Protein AF-A0A8B8DMQ3-F1 (afdb_monomer)

Radius of gyration: 25.06 Å; Cα contacts (8 Å, |Δi|>4): 151; chains: 1; bounding box: 60×54×82 Å

Solvent-accessible surface area (backbone atoms only — not comparable to full-atom values): 11497 Å² total; per-residue (Å²): 112,65,60,50,48,51,41,40,52,31,28,30,40,29,74,75,71,74,40,76,74,84,45,58,82,90,38,49,54,50,51,46,57,56,50,46,50,58,48,52,53,52,50,53,40,55,76,68,65,30,64,36,76,68,77,96,50,75,39,68,55,40,68,68,56,34,40,65,71,44,36,52,51,48,46,52,52,51,51,53,44,51,53,43,46,51,57,35,50,54,49,48,54,53,50,53,59,61,51,71,82,50,85,54,72,70,45,52,52,54,49,52,54,49,52,51,31,53,56,40,48,50,57,46,53,45,47,50,66,21,45,50,46,49,42,53,48,38,53,43,46,74,79,36,90,77,70,60,70,68,56,56,52,45,29,52,50,29,51,57,48,34,60,57,50,52,50,53,52,50,51,53,51,52,57,58,55,74,70,54,76,76,82,77,77,78,76,79,76,78,78,85,77,84,86,88,76,89,84,89,131

Sequence (201 aa):
MLLVSLIAVNAFVLMRFGKNLDLGKWDWKLHLITFGFPFVECLVVTLAGEIGPTGAYCGVTGEISNLFLTTIPVLIVLTLNSIIYTLTWFKIRSETKRLAGTIGEKANSDRKSTQAAKTMSLFVLVFFIQWWALAVFGVWVLVTNQVPFAMFLLVTSFSNIGGILNGIVFLIMRRNRTRQPAPTQTVVTVSKNQTEATEAK

Secondary structure (DSSP, 8-state):
-HHHHHHHHHHHHHHHHS------GGGHHHHIIIIIHHHHHHHHHHHHT-EEE-SSSEEE--HHHHIIIIIHHHHHHHHHHHHHHHHHHHHHHHHHHHTTS--SHHHHHHHHHHHHHHHHHHHHHHHHHHHHHHHHHHHHHHH-S---HHHHHHHHHHHHHHHHHHHHHHHHHHHHHHTSPPP------------------

InterPro domains:
  IPR017452 GPCR, rhodopsin-like, 7TM [PS50262] (1-170)

Mean predicted aligned error: 9.0 Å

Organism: Crassostrea virginica (NCBI:txid6565)

Foldseek 3Di:
DVLLLLLLVQLLCCLPPVDGDDCDDVNVNVVCVVPVVVVVLVVVQVVVVQWQDPDPDIDGNDPVSCLVVQQVVLVVSLVSSVVSLVSSVVSLVVLVVVLVPDDDPVSVSSVVSSVSSVLSSQLSVLVCQQRVLSNVVSVVCVVPVDDDVVSVVSNVVSVVCSVVSVVVSVVVVVVVVVPDPDPPPPPPPPDDDDDDDDDDD

Nearest PDB structures (foldseek):
  4ug2-assembly2_B  TM=6.586E-01  e=7.935E-02  Homo sapiens
  4buo-assembly2_B  TM=6.697E-01  e=3.685E-01  Rattus norvegicus
  6za8-assembly1_AAA  TM=6.138E-01  e=3.685E-01  Rattus norvegicus

pLDDT: mean 83.98, std 17.49, range [30.06, 96.69]

Structure (mmCIF, N/CA/C/O backbone):
data_AF-A0A8B8DMQ3-F1
#
_entry.id   AF-A0A8B8DMQ3-F1
#
loop_
_atom_site.group_PDB
_atom_site.id
_atom_site.type_symbol
_atom_site.label_atom_id
_atom_site.label_alt_id
_atom_site.label_comp_id
_atom_site.label_asym_id
_atom_site.label_entity_id
_atom_site.label_seq_id
_atom_site.pdbx_PDB_ins_code
_atom_site.Cartn_x
_atom_site.Cartn_y
_atom_site.Cartn_z
_atom_site.occupancy
_atom_site.B_iso_or_equiv
_atom_site.auth_seq_id
_atom_site.auth_comp_id
_atom_site.auth_asym_id
_atom_site.auth_atom_id
_atom_site.pdbx_PDB_model_num
ATOM 1 N N . MET A 1 1 ? 1.960 -3.772 -0.046 1.00 82.44 1 MET A N 1
ATOM 2 C CA . MET A 1 1 ? 0.635 -3.380 -0.589 1.00 82.44 1 MET A CA 1
ATOM 3 C C . MET A 1 1 ? -0.486 -4.302 -0.105 1.00 82.44 1 MET A C 1
ATOM 5 O O . MET A 1 1 ? -1.455 -3.821 0.480 1.00 82.44 1 MET A O 1
ATOM 9 N N . LEU A 1 2 ? -0.338 -5.622 -0.266 1.00 88.56 2 LEU A N 1
ATOM 10 C CA . LEU A 1 2 ? -1.354 -6.608 0.136 1.00 88.56 2 LEU A CA 1
ATOM 11 C C . LEU A 1 2 ? -1.672 -6.599 1.638 1.00 88.56 2 LEU A C 1
ATOM 13 O O . LEU A 1 2 ? -2.842 -6.564 2.006 1.00 88.56 2 LEU A O 1
ATOM 17 N N . LEU A 1 3 ? -0.651 -6.521 2.500 1.00 91.19 3 LEU A N 1
ATOM 18 C CA . LEU A 1 3 ? -0.837 -6.414 3.954 1.00 91.19 3 LEU A CA 1
ATOM 19 C C . LEU A 1 3 ? -1.756 -5.244 4.339 1.00 91.19 3 LEU A C 1
ATOM 21 O O . LEU A 1 3 ? -2.691 -5.420 5.111 1.00 91.19 3 LEU A O 1
ATOM 25 N N . VAL A 1 4 ? -1.523 -4.055 3.776 1.00 91.25 4 VAL A N 1
ATOM 26 C CA . VAL A 1 4 ? -2.350 -2.874 4.069 1.00 91.25 4 VAL A CA 1
ATOM 27 C C . VAL A 1 4 ? -3.775 -3.060 3.561 1.00 91.25 4 VAL A C 1
ATOM 29 O O . VAL A 1 4 ? -4.714 -2.694 4.259 1.00 91.25 4 VAL A O 1
ATOM 32 N N . SER A 1 5 ? -3.944 -3.700 2.404 1.00 93.00 5 SER A N 1
ATOM 33 C CA . SER A 1 5 ? -5.272 -4.033 1.879 1.00 93.00 5 SER A CA 1
ATOM 34 C C . SER A 1 5 ? -6.032 -4.956 2.830 1.00 93.00 5 SER A C 1
ATOM 36 O O . SER A 1 5 ? -7.196 -4.708 3.132 1.00 93.00 5 SER A O 1
ATOM 38 N N . LEU A 1 6 ? -5.364 -5.968 3.386 1.00 93.44 6 LEU A N 1
ATOM 39 C CA . LEU A 1 6 ? -5.953 -6.843 4.401 1.00 93.44 6 LEU A CA 1
ATOM 40 C C . LEU A 1 6 ? -6.281 -6.085 5.692 1.00 93.44 6 LEU A C 1
ATOM 42 O O . LEU A 1 6 ? -7.343 -6.311 6.267 1.00 93.44 6 LEU A O 1
ATOM 46 N N . ILE A 1 7 ? -5.430 -5.147 6.122 1.00 92.88 7 ILE A N 1
ATOM 47 C CA . ILE A 1 7 ? -5.710 -4.269 7.269 1.00 92.88 7 ILE A CA 1
ATOM 48 C C . ILE A 1 7 ? -6.951 -3.404 7.002 1.00 92.88 7 ILE A C 1
ATOM 50 O O . ILE A 1 7 ? -7.810 -3.296 7.878 1.00 92.88 7 ILE A O 1
ATOM 54 N N . ALA A 1 8 ? -7.080 -2.822 5.807 1.00 94.19 8 ALA A N 1
ATOM 55 C CA . ALA A 1 8 ? -8.230 -2.007 5.426 1.00 94.19 8 ALA A CA 1
ATOM 56 C C . ALA A 1 8 ? -9.524 -2.830 5.405 1.00 94.19 8 ALA A C 1
ATOM 58 O O . ALA A 1 8 ? -10.523 -2.421 6.000 1.00 94.19 8 ALA A O 1
ATOM 59 N N . VAL A 1 9 ? -9.499 -4.017 4.786 1.00 94.75 9 VAL A N 1
ATOM 60 C CA . VAL A 1 9 ? -10.646 -4.937 4.777 1.00 94.75 9 VAL A CA 1
ATOM 61 C C . VAL A 1 9 ? -10.985 -5.374 6.201 1.00 94.75 9 VAL A C 1
ATOM 63 O O . VAL A 1 9 ? -12.154 -5.346 6.575 1.00 94.75 9 VAL A O 1
ATOM 66 N N . ASN A 1 10 ? -9.995 -5.714 7.031 1.00 94.12 10 ASN A N 1
ATOM 67 C CA . ASN A 1 10 ? -10.239 -6.104 8.418 1.00 94.12 10 ASN A CA 1
ATOM 68 C C . ASN A 1 10 ? -10.882 -4.968 9.224 1.00 94.12 10 ASN A C 1
ATOM 70 O O . ASN A 1 10 ? -11.859 -5.198 9.932 1.00 94.12 10 ASN A O 1
ATOM 74 N N . ALA A 1 11 ? -10.388 -3.735 9.083 1.00 93.44 11 ALA A N 1
ATOM 75 C CA . ALA A 1 11 ? -10.974 -2.568 9.737 1.00 93.44 11 ALA A CA 1
ATOM 76 C C . ALA A 1 11 ? -12.430 -2.351 9.298 1.00 93.44 11 ALA A C 1
ATOM 78 O O . ALA A 1 11 ? -13.305 -2.111 10.133 1.00 93.44 11 ALA A O 1
ATOM 79 N N . PHE A 1 12 ? -12.707 -2.491 8.002 1.00 94.44 12 PHE A N 1
ATOM 80 C CA . PHE A 1 12 ? -14.058 -2.390 7.465 1.00 94.44 12 PHE A CA 1
ATOM 81 C C . PHE A 1 12 ? -14.983 -3.488 8.002 1.00 94.44 12 PHE A C 1
ATOM 83 O O . PHE A 1 12 ? -16.081 -3.186 8.469 1.00 94.44 12 PHE A O 1
ATOM 90 N N . VAL A 1 13 ? -14.546 -4.750 7.984 1.00 93.19 13 VAL A N 1
ATOM 91 C CA . VAL A 1 13 ? -15.323 -5.897 8.482 1.00 93.19 13 VAL A CA 1
ATOM 92 C C . VAL A 1 13 ? -15.580 -5.766 9.983 1.00 93.19 13 VAL A C 1
ATOM 94 O O . VAL A 1 13 ? -16.716 -5.961 10.424 1.00 93.19 13 VAL A O 1
ATOM 97 N N . LEU A 1 14 ? -14.583 -5.325 10.752 1.00 92.12 14 LEU A N 1
ATOM 98 C CA . LEU A 1 14 ? -14.718 -5.053 12.180 1.00 92.12 14 LEU A CA 1
ATOM 99 C C . LEU A 1 14 ? -15.770 -3.973 12.443 1.00 92.12 14 LEU A C 1
ATOM 101 O O . LEU A 1 14 ? -16.648 -4.163 13.280 1.00 92.12 14 LEU A O 1
ATOM 105 N N . MET A 1 15 ? -15.750 -2.875 11.688 1.00 92.19 15 MET A N 1
ATOM 106 C CA . MET A 1 15 ? -16.741 -1.807 11.840 1.00 92.19 15 MET A CA 1
ATOM 107 C C . MET A 1 15 ? -18.127 -2.194 11.309 1.00 92.19 15 MET A C 1
ATOM 109 O O . MET A 1 15 ? -19.148 -1.732 11.824 1.00 92.19 15 MET A O 1
ATOM 113 N N . ARG A 1 16 ? -18.213 -3.005 10.249 1.00 90.19 16 ARG A N 1
ATOM 114 C CA . ARG A 1 16 ? -19.492 -3.343 9.609 1.00 90.19 16 ARG A CA 1
ATOM 115 C C . ARG A 1 16 ? -20.225 -4.475 10.314 1.00 90.19 16 ARG A C 1
ATOM 117 O O . ARG A 1 16 ? -21.451 -4.377 10.428 1.00 90.19 16 ARG A O 1
ATOM 124 N N . PHE A 1 17 ? -19.484 -5.489 10.750 1.00 89.56 17 PHE A N 1
ATOM 125 C CA . PHE A 1 17 ? -19.992 -6.768 11.244 1.00 89.56 17 PHE A CA 1
ATOM 126 C C . PHE A 1 17 ? -19.538 -7.102 12.671 1.00 89.56 17 PHE A C 1
ATOM 128 O O . PHE A 1 17 ? -19.995 -8.101 13.218 1.00 89.56 17 PHE A O 1
ATOM 135 N N . GLY A 1 18 ? -18.648 -6.309 13.281 1.00 87.12 18 GLY A N 1
ATOM 136 C CA . GLY A 1 18 ? -18.149 -6.567 14.636 1.00 87.12 18 GLY A CA 1
ATOM 137 C C . GLY A 1 18 ? -17.198 -7.763 14.734 1.00 87.12 18 GLY A C 1
ATOM 138 O O . GLY A 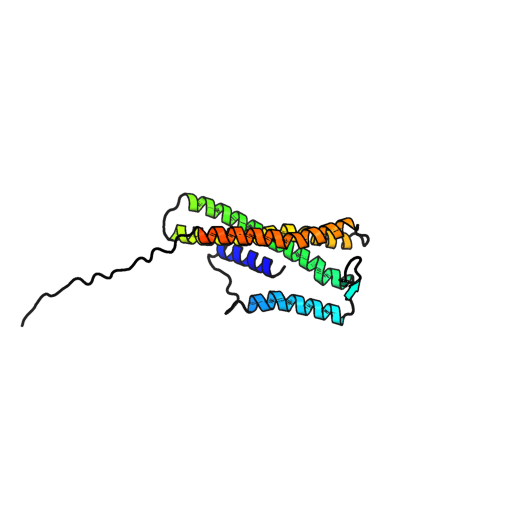1 18 ? -16.965 -8.264 15.830 1.00 87.12 18 GLY A O 1
ATOM 139 N N . LYS A 1 19 ? -16.665 -8.246 13.605 1.00 88.75 19 LYS A N 1
ATOM 140 C CA . LYS A 1 19 ? -15.791 -9.426 13.531 1.00 88.75 19 LYS A CA 1
ATOM 141 C C . LYS A 1 19 ? -14.423 -9.050 12.974 1.00 88.75 19 LYS A C 1
ATOM 143 O O . LYS A 1 19 ? -14.336 -8.206 12.091 1.00 88.75 19 LYS A O 1
ATOM 148 N N . ASN A 1 20 ? -13.371 -9.702 13.461 1.00 88.50 20 ASN A N 1
ATOM 149 C CA . ASN A 1 20 ? -12.075 -9.685 12.784 1.00 88.50 20 ASN A CA 1
ATOM 150 C C . ASN A 1 20 ? -12.034 -10.796 11.730 1.00 88.50 20 ASN A C 1
ATOM 152 O O . ASN A 1 20 ? -12.723 -11.810 11.863 1.00 88.50 20 ASN A O 1
ATOM 156 N N . LEU A 1 21 ? -11.226 -10.598 10.696 1.00 89.00 21 LEU A N 1
ATOM 157 C CA . LEU A 1 21 ? -10.898 -11.633 9.728 1.00 89.00 21 LEU A CA 1
ATOM 158 C C . LEU A 1 21 ? -10.058 -12.724 10.394 1.00 89.00 21 LEU A C 1
ATOM 160 O O . LEU A 1 21 ? -9.072 -12.431 11.065 1.00 89.00 21 LEU A O 1
ATOM 164 N N . ASP A 1 22 ? -10.439 -13.976 10.163 1.00 89.81 22 ASP A N 1
ATOM 165 C CA . ASP A 1 22 ? -9.632 -15.136 10.530 1.00 89.81 22 ASP A CA 1
ATOM 166 C C . ASP A 1 22 ? -8.652 -15.459 9.392 1.00 89.81 22 ASP A C 1
ATOM 168 O O . ASP A 1 22 ? -9.045 -15.882 8.299 1.00 89.81 22 ASP A O 1
ATOM 172 N N . LEU A 1 23 ? -7.362 -15.243 9.649 1.00 88.81 23 LEU A N 1
ATOM 173 C CA . LEU A 1 23 ? -6.269 -15.482 8.703 1.00 88.81 23 LEU A CA 1
ATOM 174 C C . LEU A 1 23 ? -5.602 -16.853 8.922 1.00 88.81 23 LEU A C 1
ATOM 176 O O . LEU A 1 23 ? -4.524 -17.129 8.389 1.00 88.81 23 LEU A O 1
ATOM 180 N N . GLY A 1 24 ? -6.286 -17.751 9.633 1.00 89.19 24 GLY A N 1
ATOM 181 C CA . GLY A 1 24 ? -5.818 -19.086 9.966 1.00 89.19 24 GLY A CA 1
ATOM 182 C C . GLY A 1 24 ? -4.989 -19.117 11.247 1.00 89.19 24 GLY A C 1
ATOM 183 O O . GLY A 1 24 ? -4.547 -18.099 11.773 1.00 89.19 24 GLY A O 1
ATOM 184 N N . LYS A 1 25 ? -4.744 -20.332 11.749 1.00 89.38 25 LYS A N 1
ATOM 185 C CA . LYS A 1 25 ? -3.919 -20.548 12.944 1.00 89.38 25 LYS A CA 1
ATOM 186 C C . LYS A 1 25 ? -2.527 -19.936 12.732 1.00 89.38 25 LYS A C 1
ATOM 188 O O . LYS A 1 25 ? -1.859 -20.289 11.764 1.00 89.38 25 LYS A O 1
ATOM 193 N N . TRP A 1 26 ? -2.101 -19.049 13.633 1.00 86.38 26 TRP A N 1
ATOM 194 C CA . TRP A 1 26 ? -0.832 -18.305 13.537 1.00 86.38 26 TRP A CA 1
ATOM 195 C C . TRP A 1 26 ? -0.717 -17.366 12.324 1.00 86.38 26 TRP A C 1
ATOM 197 O O . TRP A 1 26 ? 0.391 -17.049 11.901 1.00 86.38 26 TRP A O 1
ATOM 207 N N . ASP A 1 27 ? -1.840 -16.947 11.734 1.00 89.69 27 ASP A N 1
ATOM 208 C CA . ASP A 1 27 ? -1.876 -16.049 10.574 1.00 89.69 27 ASP A CA 1
ATOM 209 C C . ASP A 1 27 ? -1.058 -16.564 9.374 1.00 89.69 27 ASP A C 1
ATOM 211 O O . ASP A 1 27 ? -0.476 -15.790 8.608 1.00 89.69 27 ASP A O 1
ATOM 215 N N . TRP A 1 28 ? -0.981 -17.885 9.177 1.00 91.50 28 TRP A N 1
ATOM 216 C CA . TRP A 1 28 ? -0.177 -18.462 8.093 1.00 91.50 28 TRP A CA 1
ATOM 217 C C . TRP A 1 28 ? -0.635 -17.979 6.707 1.00 91.50 28 TRP A C 1
ATOM 219 O O . TRP A 1 28 ? 0.203 -17.761 5.830 1.00 91.50 28 TRP A O 1
ATOM 229 N N . LYS A 1 29 ? -1.944 -17.734 6.511 1.00 92.19 29 LYS A N 1
ATOM 230 C CA . LYS A 1 29 ? -2.475 -17.206 5.241 1.00 92.19 29 LYS A CA 1
ATOM 231 C C . LYS A 1 29 ? -1.958 -15.795 4.978 1.00 92.19 29 LYS A C 1
ATOM 233 O O . LYS A 1 29 ? -1.662 -15.456 3.837 1.00 92.19 29 LYS A O 1
ATOM 238 N N . LEU A 1 30 ? -1.816 -14.983 6.029 1.00 91.19 30 LEU A N 1
ATOM 239 C CA . LEU A 1 30 ? -1.276 -13.630 5.923 1.00 91.19 30 LEU A CA 1
ATOM 240 C C . LEU A 1 30 ? 0.171 -13.652 5.434 1.00 91.19 30 LEU A C 1
ATOM 242 O O . LEU A 1 30 ? 0.524 -12.895 4.530 1.00 91.19 30 LEU A O 1
ATOM 246 N N . HIS A 1 31 ? 0.992 -14.528 6.014 1.00 90.69 31 HIS A N 1
ATOM 247 C CA . HIS A 1 31 ? 2.395 -14.680 5.639 1.00 90.69 31 HIS A CA 1
ATOM 248 C C . HIS A 1 31 ? 2.528 -15.191 4.205 1.00 90.69 31 HIS A C 1
ATOM 250 O O . HIS A 1 31 ? 3.269 -14.606 3.418 1.00 90.69 31 HIS A O 1
ATOM 256 N N . LEU A 1 32 ? 1.752 -16.216 3.841 1.00 92.31 32 LEU A N 1
ATOM 257 C CA . LEU A 1 32 ? 1.733 -16.753 2.482 1.00 92.31 32 LEU A CA 1
ATOM 258 C C . LEU A 1 32 ? 1.383 -15.668 1.455 1.00 92.31 32 LEU A C 1
ATOM 260 O O . LEU A 1 32 ? 2.075 -15.528 0.457 1.00 92.31 32 LEU A O 1
ATOM 264 N N . ILE A 1 33 ? 0.346 -14.866 1.706 1.00 91.00 33 ILE A N 1
ATOM 265 C CA . ILE A 1 33 ? -0.060 -13.798 0.782 1.00 91.00 33 ILE A CA 1
ATOM 266 C C . ILE A 1 33 ? 0.994 -12.685 0.738 1.00 91.00 33 ILE A C 1
ATOM 268 O O . ILE A 1 33 ? 1.324 -12.186 -0.332 1.00 91.00 33 ILE A O 1
ATOM 272 N N . THR A 1 34 ? 1.531 -12.285 1.891 1.00 90.69 34 THR A N 1
ATOM 273 C CA . THR A 1 34 ? 2.430 -11.125 1.984 1.00 90.69 34 THR A CA 1
ATOM 274 C C . THR A 1 34 ? 3.817 -11.411 1.415 1.00 90.69 34 THR A C 1
ATOM 276 O O . THR A 1 34 ? 4.407 -10.511 0.827 1.00 90.69 34 THR A O 1
ATOM 279 N N . PHE A 1 35 ? 4.329 -12.634 1.571 1.00 92.06 35 PHE A N 1
ATOM 280 C CA . PHE A 1 35 ? 5.667 -13.018 1.108 1.00 92.06 35 PHE A CA 1
ATOM 281 C C . PHE A 1 35 ? 5.643 -13.896 -0.142 1.00 92.06 35 PHE A C 1
ATOM 283 O O . PHE A 1 35 ? 6.493 -13.741 -1.013 1.00 92.06 35 PHE A O 1
ATOM 290 N N . GLY A 1 36 ? 4.662 -14.790 -0.259 1.00 93.00 36 GLY A N 1
ATOM 291 C CA . GLY A 1 36 ? 4.545 -15.694 -1.399 1.00 93.00 36 GLY A CA 1
ATOM 292 C C . GLY A 1 36 ? 4.201 -14.963 -2.692 1.00 93.00 36 GLY A C 1
ATOM 293 O O . GLY A 1 36 ? 4.795 -15.263 -3.720 1.00 93.00 36 GLY A O 1
ATOM 294 N N . PHE A 1 37 ? 3.307 -13.969 -2.652 1.00 89.62 37 PHE A N 1
ATOM 295 C CA . PHE A 1 37 ? 2.949 -13.222 -3.860 1.00 89.62 37 PHE A CA 1
ATOM 296 C C . PHE A 1 37 ? 4.142 -12.432 -4.440 1.00 89.62 37 PHE A C 1
ATOM 298 O O . PHE A 1 37 ? 4.478 -12.686 -5.596 1.00 89.62 37 PHE A O 1
ATOM 305 N N . PRO A 1 38 ? 4.876 -11.599 -3.667 1.00 91.06 38 PRO A N 1
ATOM 306 C CA . PRO A 1 38 ? 6.085 -10.946 -4.182 1.00 91.06 38 PRO A CA 1
ATOM 307 C C . PRO A 1 38 ? 7.172 -11.925 -4.638 1.00 91.06 38 PRO A C 1
ATOM 309 O O . PRO A 1 38 ? 7.894 -11.643 -5.588 1.00 91.06 38 PRO A O 1
ATOM 312 N N . PHE A 1 39 ? 7.302 -13.082 -3.977 1.00 93.31 39 PHE A N 1
ATOM 313 C CA . PHE A 1 39 ? 8.249 -14.115 -4.399 1.00 93.31 39 PHE A CA 1
ATOM 314 C C . PHE A 1 39 ? 7.922 -14.643 -5.802 1.00 93.31 39 PHE A C 1
ATOM 316 O O . PHE A 1 39 ? 8.817 -14.738 -6.640 1.00 93.31 39 PHE A O 1
ATOM 323 N N . VAL A 1 40 ? 6.648 -14.948 -6.068 1.00 93.00 40 VAL A N 1
ATOM 324 C CA . VAL A 1 40 ? 6.198 -15.405 -7.390 1.00 93.00 40 VAL A CA 1
ATOM 325 C C . VAL A 1 40 ? 6.392 -14.312 -8.440 1.00 93.00 40 VAL A C 1
ATOM 327 O O . VAL A 1 40 ? 6.909 -14.613 -9.512 1.00 93.00 40 VAL A O 1
ATOM 330 N N . GLU A 1 41 ? 6.055 -13.054 -8.138 1.00 89.94 41 GLU A N 1
ATOM 331 C CA . GLU A 1 41 ? 6.297 -11.929 -9.056 1.00 89.94 41 GLU A CA 1
ATOM 332 C C . GLU A 1 41 ? 7.783 -11.804 -9.419 1.00 89.94 41 GLU A C 1
ATOM 334 O O . GLU A 1 41 ? 8.131 -11.790 -10.600 1.00 89.94 41 GLU A O 1
ATOM 339 N N . CYS A 1 42 ? 8.672 -11.794 -8.421 1.00 90.62 42 CYS A N 1
ATOM 340 C CA . CYS A 1 42 ? 10.116 -11.746 -8.652 1.00 90.62 42 CYS A CA 1
ATOM 341 C C . CYS A 1 42 ? 10.611 -12.937 -9.480 1.00 90.62 42 CYS A C 1
ATOM 343 O O . CYS A 1 42 ? 11.428 -12.751 -10.382 1.00 90.62 42 CYS A O 1
ATOM 345 N N . LEU A 1 43 ? 10.129 -14.151 -9.198 1.00 93.19 43 LEU A N 1
ATOM 346 C CA . LEU A 1 43 ? 10.508 -15.348 -9.948 1.00 93.19 43 LEU A CA 1
ATOM 347 C C . LEU A 1 43 ? 10.101 -15.233 -11.422 1.00 93.19 43 LEU A C 1
ATOM 349 O O . LEU A 1 43 ? 10.920 -15.510 -12.294 1.00 93.19 43 LEU A O 1
ATOM 353 N N . VAL A 1 44 ? 8.876 -14.782 -11.704 1.00 91.25 44 VAL A N 1
ATOM 354 C CA . VAL A 1 44 ? 8.369 -14.612 -13.076 1.00 91.25 44 VAL A CA 1
ATOM 355 C C . VAL A 1 44 ? 9.222 -13.615 -13.861 1.00 91.25 44 VAL A C 1
ATOM 357 O O . VAL A 1 44 ? 9.676 -13.947 -14.953 1.00 91.25 44 VAL A O 1
ATOM 360 N N . VAL A 1 45 ? 9.511 -12.436 -13.298 1.00 91.62 45 VAL A N 1
ATOM 361 C CA . VAL A 1 45 ? 10.342 -11.422 -13.979 1.00 91.62 45 VAL A CA 1
ATOM 362 C C . VAL A 1 45 ? 11.773 -11.916 -14.186 1.00 91.62 45 VAL A C 1
ATOM 364 O O . VAL A 1 45 ? 12.369 -11.683 -15.237 1.00 91.62 45 VAL A O 1
ATOM 367 N N . THR A 1 46 ? 12.323 -12.628 -13.199 1.00 91.00 46 THR A N 1
ATOM 368 C CA . THR A 1 46 ? 13.672 -13.201 -13.297 1.00 91.00 46 THR A CA 1
ATOM 369 C C . THR A 1 46 ? 13.750 -14.213 -14.437 1.00 91.00 46 THR A C 1
ATOM 371 O O . THR A 1 46 ? 14.668 -14.150 -15.249 1.00 91.00 46 THR A O 1
ATOM 374 N N . LEU A 1 47 ? 12.776 -15.124 -14.527 1.00 92.44 47 LEU A N 1
ATOM 375 C CA . LEU A 1 47 ? 12.715 -16.129 -15.591 1.00 92.44 47 LEU A CA 1
ATOM 376 C C . LEU A 1 47 ? 12.462 -15.509 -16.972 1.00 92.44 47 LEU A C 1
ATOM 378 O O . LEU A 1 47 ? 12.924 -16.056 -17.970 1.00 92.44 47 LEU A O 1
ATOM 382 N N . ALA A 1 48 ? 11.775 -14.366 -17.032 1.00 91.06 48 ALA A N 1
ATOM 383 C CA . ALA A 1 48 ? 11.591 -13.593 -18.259 1.00 91.06 48 ALA A CA 1
ATOM 384 C C . ALA A 1 48 ? 12.853 -12.822 -18.697 1.00 91.06 48 ALA A C 1
ATOM 386 O O . ALA A 1 48 ? 12.898 -12.316 -19.815 1.00 91.06 48 ALA A O 1
ATOM 387 N N . GLY A 1 49 ? 13.885 -12.729 -17.848 1.00 90.81 49 GLY A N 1
ATOM 388 C CA . GLY A 1 49 ? 15.115 -11.991 -18.152 1.00 90.81 49 GLY A CA 1
ATOM 389 C C . GLY A 1 49 ? 14.949 -10.467 -18.132 1.00 90.81 49 GLY A C 1
ATOM 390 O O . GLY A 1 49 ? 15.773 -9.752 -18.693 1.00 90.81 49 GLY A O 1
ATOM 391 N N . GLU A 1 50 ? 13.902 -9.956 -17.482 1.00 92.00 50 GLU A N 1
ATOM 392 C CA . GLU A 1 50 ? 13.526 -8.534 -17.503 1.00 92.00 50 GLU A CA 1
ATOM 393 C C . GLU A 1 50 ? 13.962 -7.774 -16.242 1.00 92.00 50 GLU A C 1
ATOM 395 O O . GLU A 1 50 ? 13.358 -6.771 -15.858 1.00 92.00 50 GLU A O 1
ATOM 400 N N . ILE A 1 51 ? 15.008 -8.256 -15.569 1.00 90.50 51 ILE A N 1
ATOM 401 C CA . ILE A 1 51 ? 15.649 -7.545 -14.461 1.00 90.50 51 ILE A CA 1
ATOM 402 C C . ILE A 1 51 ? 16.891 -6.838 -14.991 1.00 90.50 51 ILE A C 1
ATOM 404 O O . ILE A 1 51 ? 17.787 -7.467 -15.550 1.00 90.50 51 ILE A O 1
ATOM 408 N N . GLY A 1 52 ? 16.978 -5.529 -14.776 1.00 87.88 52 GLY A N 1
ATOM 409 C CA . GLY A 1 52 ? 18.108 -4.735 -15.246 1.00 87.88 52 GLY A CA 1
ATOM 410 C C . GLY A 1 52 ? 18.110 -3.305 -14.705 1.00 87.88 52 GLY A C 1
ATOM 411 O O . GLY A 1 52 ? 17.312 -2.972 -13.828 1.00 87.88 52 GLY A O 1
ATOM 412 N N . PRO A 1 53 ? 19.022 -2.447 -15.185 1.00 86.75 53 PRO A N 1
ATOM 413 C CA . PRO A 1 53 ? 19.118 -1.064 -14.731 1.00 86.75 53 PRO A CA 1
ATOM 414 C C . PRO A 1 53 ? 17.924 -0.231 -15.226 1.00 86.75 53 PRO A C 1
ATOM 416 O O . PRO A 1 53 ? 17.654 -0.171 -16.421 1.00 86.75 53 PRO A O 1
ATOM 419 N N . THR A 1 54 ? 17.241 0.464 -14.315 1.00 78.88 54 THR A N 1
ATOM 420 C CA . THR A 1 54 ? 16.082 1.335 -14.606 1.00 78.88 54 THR A CA 1
ATOM 421 C C . THR A 1 54 ? 16.402 2.820 -14.389 1.00 78.88 54 THR A C 1
ATOM 423 O O . THR A 1 54 ? 15.521 3.617 -14.068 1.00 78.88 54 THR A O 1
ATOM 426 N N . GLY A 1 55 ? 17.680 3.197 -14.470 1.00 75.19 55 GLY A N 1
ATOM 427 C CA . GLY A 1 55 ? 18.184 4.521 -14.101 1.00 75.19 55 GLY A CA 1
ATOM 428 C C . GLY A 1 55 ? 19.148 4.427 -12.921 1.00 75.19 55 GLY A C 1
ATOM 429 O O . GLY A 1 55 ? 20.266 3.956 -13.093 1.00 75.19 55 GLY A O 1
ATOM 430 N N . ALA A 1 56 ? 18.731 4.857 -11.724 1.00 76.62 56 ALA A N 1
ATOM 431 C CA . ALA A 1 56 ? 19.612 4.864 -10.543 1.00 76.62 56 ALA A CA 1
ATOM 432 C C . ALA A 1 56 ? 19.584 3.569 -9.700 1.00 76.62 56 ALA A C 1
ATOM 434 O O . ALA A 1 56 ? 20.298 3.474 -8.705 1.00 76.62 56 ALA A O 1
ATOM 435 N N . TYR A 1 57 ? 18.767 2.581 -10.072 1.00 80.50 57 TYR A N 1
ATOM 436 C CA . TYR A 1 57 ? 18.690 1.272 -9.415 1.00 80.50 57 TYR A CA 1
ATOM 437 C C . TYR A 1 57 ? 18.365 0.157 -10.414 1.00 80.50 57 TYR A C 1
ATOM 439 O O . TYR A 1 57 ? 18.049 0.426 -11.574 1.00 80.50 57 TYR A O 1
ATOM 447 N N . CYS A 1 58 ? 18.460 -1.094 -9.959 1.00 85.44 58 CYS A N 1
ATOM 448 C CA . CYS A 1 58 ? 18.000 -2.260 -10.708 1.00 85.44 58 CYS A CA 1
ATOM 449 C C . CYS A 1 58 ? 16.518 -2.533 -10.419 1.00 85.44 58 CYS A C 1
ATOM 451 O O . CYS A 1 58 ? 16.076 -2.429 -9.274 1.00 85.44 58 CYS A O 1
ATOM 453 N N . GLY A 1 59 ? 15.766 -2.916 -11.444 1.00 85.81 59 GLY A N 1
ATOM 454 C CA . GLY A 1 59 ? 14.337 -3.193 -11.357 1.00 85.81 59 GLY A CA 1
ATOM 455 C C . GLY A 1 59 ? 13.815 -3.909 -12.599 1.00 85.81 59 GLY A C 1
ATOM 456 O O . GLY A 1 59 ? 14.591 -4.479 -13.365 1.00 85.81 59 GLY A O 1
ATOM 457 N N . VAL A 1 60 ? 12.494 -3.879 -12.780 1.00 87.50 60 VAL A N 1
ATOM 458 C CA . VAL A 1 60 ? 11.820 -4.455 -13.952 1.00 87.50 60 VAL A CA 1
ATOM 459 C C . VAL A 1 60 ? 12.029 -3.533 -15.154 1.00 87.50 60 VAL A C 1
ATOM 461 O O . VAL A 1 60 ? 11.602 -2.380 -15.120 1.00 87.50 60 VAL A O 1
ATOM 464 N N . THR A 1 61 ? 12.691 -4.021 -16.201 1.00 87.00 61 THR A N 1
ATOM 465 C CA . THR A 1 61 ? 12.994 -3.247 -17.417 1.00 87.00 61 THR A CA 1
ATOM 466 C C . THR A 1 61 ? 11.973 -3.452 -18.532 1.00 87.00 61 THR A C 1
ATOM 468 O O . THR A 1 61 ? 11.815 -2.568 -19.371 1.00 87.00 61 THR A O 1
ATOM 471 N N . GLY A 1 62 ? 11.266 -4.586 -18.543 1.00 83.62 62 GLY A N 1
ATOM 472 C CA . GLY A 1 62 ? 10.216 -4.868 -19.521 1.00 83.62 62 GLY A CA 1
ATOM 473 C C . GLY A 1 62 ? 9.026 -3.924 -19.354 1.00 83.62 62 GLY A C 1
ATOM 474 O O . GLY A 1 62 ? 8.459 -3.830 -18.267 1.00 83.62 62 GLY A O 1
ATOM 475 N N . GLU A 1 63 ? 8.619 -3.235 -20.422 1.00 84.06 63 GLU A N 1
ATOM 476 C CA . GLU A 1 63 ? 7.515 -2.262 -20.387 1.00 84.06 63 GLU A CA 1
ATOM 477 C C . GLU A 1 63 ? 6.185 -2.924 -19.996 1.00 84.06 63 GLU A C 1
ATOM 479 O O . GLU A 1 63 ? 5.501 -2.468 -19.078 1.00 84.06 63 GLU A O 1
ATOM 484 N N . ILE A 1 64 ? 5.860 -4.052 -20.639 1.00 86.88 64 ILE A N 1
ATOM 485 C CA . ILE A 1 64 ? 4.638 -4.826 -20.376 1.00 86.88 64 ILE A CA 1
ATOM 486 C C . ILE A 1 64 ? 4.653 -5.366 -18.943 1.00 86.88 64 ILE A C 1
ATOM 488 O O . ILE A 1 64 ? 3.679 -5.207 -18.207 1.00 86.88 64 ILE A O 1
ATOM 492 N N . SER A 1 65 ? 5.763 -5.961 -18.510 1.00 87.94 65 SER A N 1
ATOM 493 C CA . SER A 1 65 ? 5.872 -6.494 -17.152 1.00 87.94 65 SER A CA 1
ATOM 494 C C . SER A 1 65 ? 5.829 -5.403 -16.098 1.00 87.94 65 SER A C 1
ATOM 496 O O . SER A 1 65 ? 5.144 -5.560 -15.093 1.00 87.94 65 SER A O 1
ATOM 498 N N . ASN A 1 66 ? 6.467 -4.256 -16.328 1.00 87.06 66 ASN A N 1
ATOM 499 C CA . ASN A 1 66 ? 6.355 -3.121 -15.424 1.00 87.06 66 ASN A CA 1
ATOM 500 C C . ASN A 1 66 ? 4.902 -2.615 -15.352 1.00 87.06 66 ASN A C 1
ATOM 502 O O . ASN A 1 66 ? 4.383 -2.358 -14.267 1.00 87.06 66 ASN A O 1
ATOM 506 N N . LEU A 1 67 ? 4.191 -2.544 -16.477 1.00 89.69 67 LEU A N 1
ATOM 507 C CA . LEU A 1 67 ? 2.784 -2.154 -16.493 1.00 89.69 67 LEU A CA 1
ATOM 508 C C . LEU A 1 67 ? 1.902 -3.095 -15.654 1.00 89.69 67 LEU A C 1
ATOM 510 O O . LEU A 1 67 ? 1.145 -2.628 -14.796 1.00 89.69 67 LEU A O 1
ATOM 514 N N . PHE A 1 68 ? 2.006 -4.407 -15.879 1.00 90.62 68 PHE A N 1
ATOM 515 C CA . PHE A 1 68 ? 1.133 -5.399 -15.244 1.00 90.62 68 PHE A CA 1
ATOM 516 C C . PHE A 1 68 ? 1.544 -5.795 -13.825 1.00 90.62 68 PHE A C 1
ATOM 518 O O . PHE A 1 68 ? 0.670 -6.161 -13.042 1.00 90.62 68 PHE A O 1
ATOM 525 N N . LEU A 1 69 ? 2.827 -5.712 -13.475 1.00 88.38 69 LEU A N 1
ATOM 526 C CA . LEU A 1 69 ? 3.328 -6.100 -12.151 1.00 88.38 69 LEU A CA 1
ATOM 527 C C . LEU A 1 69 ? 3.472 -4.914 -11.200 1.00 88.38 69 LEU A C 1
ATOM 529 O O . LEU A 1 69 ? 3.427 -5.095 -9.987 1.00 88.38 69 LEU A O 1
ATOM 533 N N . THR A 1 70 ? 3.617 -3.689 -11.713 1.00 88.19 70 THR A N 1
ATOM 534 C CA . THR A 1 70 ? 3.772 -2.507 -10.854 1.00 88.19 70 THR A CA 1
ATOM 535 C C . THR A 1 70 ? 2.610 -1.536 -11.019 1.00 88.19 70 THR A C 1
ATOM 537 O O . THR A 1 70 ? 1.854 -1.320 -10.073 1.00 88.19 70 THR A O 1
ATOM 540 N N . THR A 1 71 ? 2.398 -0.986 -12.213 1.00 90.88 71 THR A N 1
ATOM 541 C CA . THR A 1 71 ? 1.510 0.175 -12.391 1.00 90.88 71 THR A CA 1
ATOM 542 C C . THR A 1 71 ? 0.041 -0.170 -12.152 1.00 90.88 71 THR A C 1
ATOM 544 O O . THR A 1 71 ? -0.605 0.441 -11.296 1.00 90.88 71 THR A O 1
ATOM 547 N N . ILE A 1 72 ? -0.490 -1.176 -12.854 1.00 92.62 72 ILE A N 1
ATOM 548 C CA . ILE A 1 72 ? -1.884 -1.614 -12.693 1.00 92.62 72 ILE A CA 1
ATOM 549 C C . ILE A 1 72 ? -2.162 -2.072 -11.248 1.00 92.62 72 ILE A C 1
ATOM 551 O O . ILE A 1 72 ? -3.114 -1.559 -10.649 1.00 92.62 72 ILE A O 1
ATOM 555 N N . PRO A 1 73 ? -1.352 -2.958 -10.631 1.00 92.69 73 PRO A N 1
ATOM 556 C CA . PRO A 1 73 ? -1.572 -3.377 -9.249 1.00 92.69 73 PRO A CA 1
ATOM 557 C C . PRO A 1 73 ? -1.571 -2.218 -8.252 1.00 92.69 73 PRO A C 1
ATOM 559 O O . PRO A 1 73 ? -2.449 -2.157 -7.390 1.00 92.69 73 PRO A O 1
ATOM 562 N N . VAL A 1 74 ? -0.640 -1.265 -8.378 1.00 93.31 74 VAL A N 1
ATOM 563 C CA . VAL A 1 74 ? -0.568 -0.095 -7.488 1.00 93.31 74 VAL A CA 1
ATOM 564 C C . VAL A 1 74 ? -1.834 0.758 -7.600 1.00 93.31 74 VAL A C 1
ATOM 566 O O . VAL A 1 74 ? -2.404 1.139 -6.573 1.00 93.31 74 VAL A O 1
ATOM 569 N N . LEU A 1 75 ? -2.317 1.013 -8.820 1.00 94.50 75 LEU A N 1
ATOM 570 C CA . LEU A 1 75 ? -3.548 1.775 -9.054 1.00 94.50 75 LEU A CA 1
ATOM 571 C C . LEU A 1 75 ? -4.785 1.062 -8.501 1.00 94.50 75 LEU A C 1
ATOM 573 O O . LEU A 1 75 ? -5.615 1.697 -7.842 1.00 94.50 75 LEU A O 1
ATOM 577 N N . ILE A 1 76 ? -4.893 -0.253 -8.709 1.00 94.50 76 ILE A N 1
ATOM 578 C CA . ILE A 1 76 ? -5.991 -1.066 -8.169 1.00 94.50 76 ILE A CA 1
ATOM 579 C C . ILE A 1 76 ? -5.976 -1.007 -6.643 1.00 94.50 76 ILE A C 1
ATOM 581 O O . ILE A 1 76 ? -6.994 -0.697 -6.021 1.00 94.50 76 ILE A O 1
ATOM 585 N N . VAL A 1 77 ? -4.819 -1.261 -6.027 1.00 94.50 77 VAL A N 1
ATOM 586 C CA . VAL A 1 77 ? -4.676 -1.267 -4.570 1.00 94.50 77 VAL A CA 1
ATOM 587 C C . VAL A 1 77 ? -5.019 0.100 -3.989 1.00 94.50 77 VAL A C 1
ATOM 589 O O . VAL A 1 77 ? -5.782 0.161 -3.025 1.00 94.50 77 VAL A O 1
ATOM 592 N N . LEU A 1 78 ? -4.502 1.196 -4.548 1.00 95.06 78 LEU A N 1
ATOM 593 C CA . LEU A 1 78 ? -4.802 2.539 -4.047 1.00 95.06 78 LEU A CA 1
ATOM 594 C C . LEU A 1 78 ? -6.282 2.877 -4.179 1.00 95.06 78 LEU A C 1
ATOM 596 O O . LEU A 1 78 ? -6.874 3.373 -3.220 1.00 95.06 78 LEU A O 1
ATOM 600 N N . THR A 1 79 ? -6.895 2.560 -5.318 1.00 95.12 79 THR A N 1
ATOM 601 C CA . THR A 1 79 ? -8.324 2.803 -5.552 1.00 95.12 79 THR A CA 1
ATOM 602 C C . THR A 1 79 ? -9.188 2.029 -4.560 1.00 95.12 79 THR A C 1
ATOM 604 O O . THR A 1 79 ? -9.997 2.620 -3.841 1.00 95.12 79 THR A O 1
ATOM 607 N N . LEU A 1 80 ? -8.981 0.713 -4.454 1.00 95.75 80 LEU A N 1
ATOM 608 C CA . LEU A 1 80 ? -9.759 -0.146 -3.561 1.00 95.75 80 LEU A CA 1
ATOM 609 C C . LEU A 1 80 ? -9.582 0.254 -2.094 1.00 95.75 80 LEU A C 1
ATOM 611 O O . LEU A 1 80 ? -10.567 0.380 -1.364 1.00 95.75 80 LEU A O 1
ATOM 615 N N . ASN A 1 81 ? -8.344 0.516 -1.664 1.00 96.06 81 ASN A N 1
ATOM 616 C CA . ASN A 1 81 ? -8.093 0.977 -0.302 1.00 96.06 81 ASN A CA 1
ATOM 617 C C . ASN A 1 81 ? -8.728 2.341 -0.047 1.00 96.06 81 ASN A C 1
ATOM 619 O O . ASN A 1 81 ? -9.238 2.551 1.047 1.00 96.06 81 ASN A O 1
ATOM 623 N N . SER A 1 82 ? -8.747 3.255 -1.021 1.00 95.44 82 SER A N 1
ATOM 624 C CA . SER A 1 82 ? -9.368 4.579 -0.862 1.00 95.44 82 SER A CA 1
ATOM 625 C C . SER A 1 82 ? -10.870 4.465 -0.614 1.00 95.44 82 SER A C 1
ATOM 627 O O . SER A 1 82 ? -11.402 5.110 0.295 1.00 95.44 82 SER A O 1
ATOM 629 N N . ILE A 1 83 ? -11.548 3.592 -1.365 1.00 96.69 83 ILE A N 1
ATOM 630 C CA . ILE A 1 83 ? -12.979 3.312 -1.192 1.00 96.69 83 ILE A CA 1
ATOM 631 C C . ILE A 1 83 ? -13.231 2.721 0.201 1.00 96.69 83 ILE A C 1
ATOM 633 O O . ILE A 1 83 ? -14.024 3.260 0.976 1.00 96.69 83 ILE A O 1
ATOM 637 N N . ILE A 1 84 ? -12.520 1.646 0.553 1.00 96.44 84 ILE A N 1
ATOM 638 C CA . ILE A 1 84 ? -12.703 0.941 1.830 1.00 96.44 84 ILE A CA 1
ATOM 639 C C . ILE A 1 84 ? -12.374 1.855 3.016 1.00 96.44 84 ILE A C 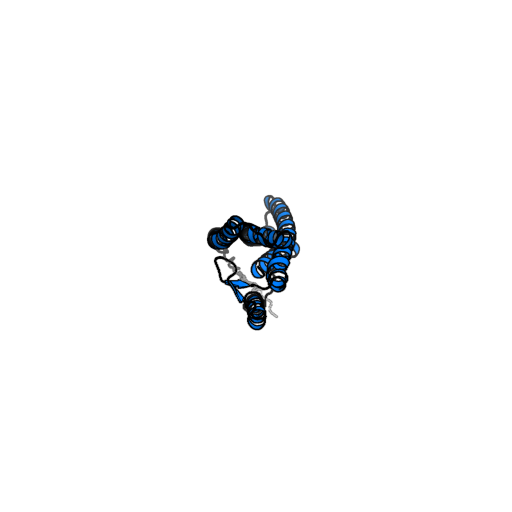1
ATOM 641 O O . ILE A 1 84 ? -13.123 1.891 3.996 1.00 96.44 84 ILE A O 1
ATOM 645 N N . TYR A 1 85 ? -11.288 2.621 2.926 1.00 95.94 85 TYR A N 1
ATOM 646 C CA . TYR A 1 85 ? -10.880 3.584 3.944 1.00 95.94 85 TYR A CA 1
ATOM 647 C C . TYR A 1 85 ? -11.962 4.634 4.171 1.00 95.94 85 TYR A C 1
ATOM 649 O O . TYR A 1 85 ? -12.356 4.872 5.310 1.00 95.94 85 TYR A O 1
ATOM 657 N N . THR A 1 86 ? -12.495 5.212 3.095 1.00 96.25 86 THR A N 1
ATOM 658 C CA . THR A 1 86 ? -13.537 6.240 3.166 1.00 96.25 86 THR A CA 1
ATOM 659 C C . THR A 1 86 ? -14.802 5.705 3.838 1.00 96.25 86 THR A C 1
ATOM 661 O O . THR A 1 86 ? -15.314 6.315 4.780 1.00 96.25 86 THR A O 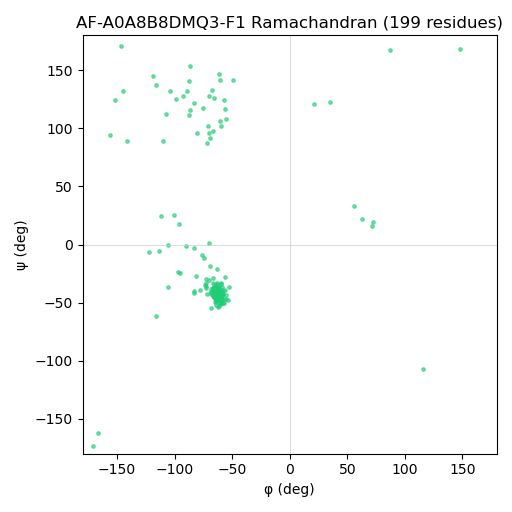1
ATOM 664 N N . LEU A 1 87 ? -15.270 4.519 3.432 1.00 95.94 87 LEU A N 1
ATOM 665 C CA . LEU A 1 87 ? -16.425 3.859 4.051 1.00 95.94 87 LEU A CA 1
ATOM 666 C C . LEU A 1 87 ? -16.190 3.561 5.540 1.00 95.94 87 LEU A C 1
ATOM 668 O O . LEU A 1 87 ? -17.055 3.818 6.383 1.00 95.94 87 LEU A O 1
ATOM 672 N N . THR A 1 88 ? -15.004 3.052 5.873 1.00 95.56 88 THR A N 1
ATOM 673 C CA . THR A 1 88 ? -14.609 2.744 7.253 1.00 95.56 88 THR A CA 1
ATOM 674 C C . THR A 1 88 ? -14.553 4.013 8.099 1.00 95.56 88 THR A C 1
ATOM 676 O O . THR A 1 88 ? -15.088 4.041 9.207 1.00 95.56 88 THR A O 1
ATOM 679 N N . TRP A 1 89 ? -13.980 5.091 7.564 1.00 94.94 89 TRP A N 1
ATOM 680 C CA . TRP A 1 89 ? -13.867 6.383 8.230 1.00 94.94 89 TRP A CA 1
ATOM 681 C C . TRP A 1 89 ? -15.233 6.995 8.543 1.00 94.94 89 TRP A C 1
ATOM 683 O O . TRP A 1 89 ? -15.481 7.411 9.680 1.00 94.94 89 TRP A O 1
ATOM 693 N N . PHE A 1 90 ? -16.154 6.995 7.574 1.00 94.88 90 PHE A N 1
ATOM 694 C CA . PHE A 1 90 ? -17.521 7.461 7.803 1.00 94.88 90 PHE A CA 1
ATOM 695 C C . PHE A 1 90 ? -18.207 6.667 8.911 1.00 94.88 90 PHE A C 1
ATOM 697 O O . PHE A 1 90 ? -18.821 7.255 9.809 1.00 94.88 90 PHE A O 1
ATOM 704 N N . LYS A 1 91 ? -18.040 5.340 8.909 1.00 93.44 91 LYS A N 1
ATOM 705 C CA . LYS A 1 91 ? -18.615 4.492 9.949 1.00 93.44 91 LYS A CA 1
ATOM 706 C C . LYS A 1 91 ? -17.997 4.762 11.321 1.00 93.44 91 LYS A C 1
ATOM 708 O O . LYS A 1 91 ? -18.737 4.961 12.279 1.00 93.44 91 LYS A O 1
ATOM 713 N N . ILE A 1 92 ? -16.672 4.877 11.417 1.00 92.69 92 ILE A N 1
ATOM 714 C CA . ILE A 1 92 ? -15.970 5.261 12.653 1.00 92.69 92 ILE A CA 1
ATOM 715 C C . ILE A 1 92 ? -16.496 6.594 13.194 1.00 92.69 92 ILE A C 1
ATOM 717 O O . ILE A 1 92 ? -16.708 6.726 14.402 1.00 92.69 92 ILE A O 1
ATOM 721 N N . ARG A 1 93 ? -16.718 7.590 12.327 1.00 92.19 93 ARG A N 1
ATOM 722 C CA . ARG A 1 93 ? -17.221 8.908 12.736 1.00 92.19 93 ARG A CA 1
ATOM 723 C C . ARG A 1 93 ? -18.650 8.827 13.273 1.00 92.19 93 ARG A C 1
ATOM 725 O O . ARG A 1 93 ? -18.935 9.437 14.302 1.00 92.19 93 ARG A O 1
ATOM 732 N N . SER A 1 94 ? -19.519 8.067 12.610 1.00 90.44 94 SER A N 1
ATOM 733 C CA . SER A 1 94 ? -20.893 7.822 13.066 1.00 90.44 94 SER A CA 1
ATOM 734 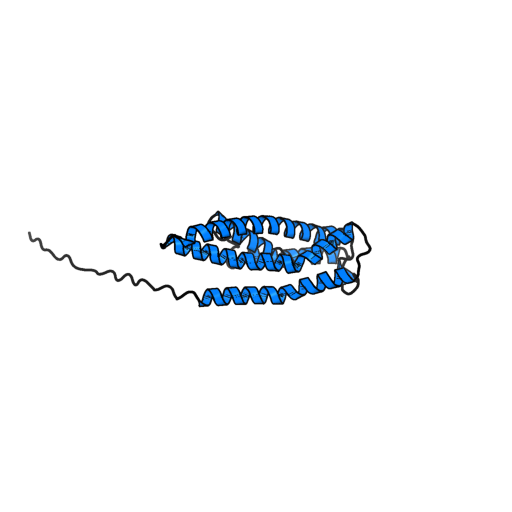C C . SER A 1 94 ? -20.920 7.108 14.421 1.00 90.44 94 SER A C 1
ATOM 736 O O . SER A 1 94 ? -21.594 7.550 15.349 1.00 90.44 94 SER A O 1
ATOM 738 N N . GLU A 1 95 ? -20.136 6.039 14.563 1.00 90.38 95 GLU A N 1
ATOM 739 C CA . GLU A 1 95 ? -20.054 5.237 15.788 1.00 90.38 95 GLU A CA 1
ATOM 740 C C . GLU A 1 95 ? -19.453 6.025 16.957 1.00 90.38 95 GLU A C 1
ATOM 742 O O . GLU A 1 95 ? -19.972 5.994 18.070 1.00 90.38 95 GLU A O 1
ATOM 747 N N . THR A 1 96 ? -18.419 6.831 16.699 1.00 89.38 96 THR A N 1
ATOM 748 C CA . THR A 1 96 ? -17.823 7.704 17.723 1.00 89.38 96 THR A CA 1
ATOM 749 C C . THR A 1 96 ? -18.848 8.706 18.268 1.00 89.38 96 THR A C 1
ATOM 751 O O . THR A 1 96 ? -18.875 8.940 19.474 1.00 89.38 96 THR A O 1
ATOM 754 N N . LYS A 1 97 ? -19.713 9.273 17.410 1.00 90.25 97 LYS A N 1
ATOM 755 C CA . LYS A 1 97 ? -20.797 10.169 17.846 1.00 90.25 97 LYS A CA 1
ATOM 756 C C . LYS A 1 97 ? -21.853 9.428 18.667 1.00 90.25 97 LYS A C 1
ATOM 758 O O . LYS A 1 97 ? -22.243 9.924 19.718 1.00 90.25 97 LYS A O 1
ATOM 763 N N . ARG A 1 98 ? -22.276 8.234 18.228 1.00 87.62 98 ARG A N 1
ATOM 764 C CA . ARG A 1 98 ? -23.259 7.405 18.951 1.00 87.62 98 ARG A CA 1
ATOM 765 C C . ARG A 1 98 ? -22.767 7.046 20.354 1.00 87.62 98 ARG A C 1
ATOM 767 O O . ARG A 1 98 ? -23.497 7.190 21.325 1.00 87.62 98 ARG A O 1
ATOM 774 N N . LEU A 1 99 ? -21.505 6.635 20.465 1.00 86.88 99 LEU A N 1
ATOM 775 C CA . LEU A 1 99 ? -20.900 6.165 21.713 1.00 86.88 99 LEU A CA 1
ATOM 776 C C . LEU A 1 99 ? -20.530 7.285 22.695 1.00 86.88 99 LEU A C 1
ATOM 778 O O . LEU A 1 99 ? -20.153 6.976 23.825 1.00 86.88 99 LEU A O 1
ATOM 782 N N . ALA A 1 100 ? -20.604 8.561 22.306 1.00 85.50 100 ALA A N 1
ATOM 783 C CA . ALA A 1 100 ? -20.306 9.679 23.204 1.00 85.50 100 ALA A CA 1
ATOM 784 C C . ALA A 1 100 ? -21.330 9.798 24.348 1.00 85.50 100 ALA A C 1
ATOM 786 O O . ALA A 1 100 ? -20.950 10.154 25.459 1.00 85.50 100 ALA A O 1
ATOM 787 N N . GLY A 1 101 ? -22.596 9.444 24.094 1.00 81.56 101 GLY A N 1
ATOM 788 C CA . GLY A 1 101 ? -23.691 9.541 25.068 1.00 81.56 101 GLY A CA 1
ATOM 789 C C . GLY A 1 101 ? -24.159 8.212 25.671 1.00 81.56 101 GLY A C 1
ATOM 790 O O . GLY A 1 101 ? -25.082 8.211 26.476 1.00 81.56 101 GLY A O 1
ATOM 791 N N . THR A 1 102 ? -23.572 7.074 25.287 1.00 83.81 102 THR A N 1
ATOM 792 C CA . THR A 1 102 ? -24.012 5.747 25.756 1.00 83.81 102 THR A CA 1
ATOM 793 C C . THR A 1 102 ? -23.056 5.183 26.805 1.00 83.81 102 THR A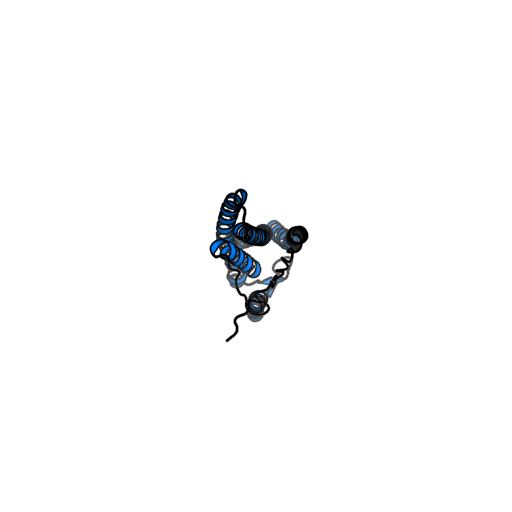 C 1
ATOM 795 O O . THR A 1 102 ? -21.842 5.154 26.597 1.00 83.81 102 THR A O 1
ATOM 798 N N . ILE A 1 103 ? -23.611 4.689 27.914 1.00 80.00 103 ILE A N 1
ATOM 799 C CA . ILE A 1 103 ? -22.883 4.032 29.006 1.00 80.00 103 ILE A CA 1
ATOM 800 C C . ILE A 1 103 ? -23.359 2.576 29.094 1.00 80.00 103 ILE A C 1
ATOM 802 O O . ILE A 1 103 ? -24.549 2.305 28.966 1.00 80.00 103 ILE A O 1
ATOM 806 N N . GLY A 1 104 ? -22.432 1.634 29.271 1.00 84.88 104 GLY A N 1
ATOM 807 C CA . GLY A 1 104 ? -22.737 0.211 29.433 1.00 84.88 104 GLY A CA 1
ATOM 808 C C . GLY A 1 104 ? -21.652 -0.705 28.869 1.00 84.88 104 GLY A C 1
ATOM 809 O O . GLY A 1 104 ? -20.766 -0.270 28.131 1.00 84.88 104 GLY A O 1
ATOM 810 N N . GLU A 1 105 ? -21.729 -1.996 29.191 1.00 80.38 105 GLU A N 1
ATOM 811 C CA . GLU A 1 105 ? -20.739 -3.000 28.774 1.00 80.38 105 GLU A CA 1
ATOM 812 C C . GLU A 1 105 ? -20.654 -3.138 27.245 1.00 80.38 105 GLU A C 1
ATOM 814 O O . GLU A 1 105 ? -19.564 -3.105 26.666 1.00 80.38 105 GLU A O 1
ATOM 819 N N . LYS A 1 106 ? -21.811 -3.154 26.569 1.00 82.75 106 LYS A N 1
ATOM 820 C CA . LYS A 1 106 ? -21.897 -3.131 25.101 1.00 82.75 106 LYS A CA 1
ATOM 821 C C . LYS A 1 106 ? -21.225 -1.889 24.503 1.00 82.75 106 LYS A C 1
ATOM 823 O O . LYS A 1 106 ? -20.456 -2.005 23.555 1.00 82.75 106 LYS A O 1
ATOM 828 N N . ALA A 1 107 ? -21.444 -0.714 25.099 1.00 81.69 107 ALA A N 1
ATOM 829 C CA . ALA A 1 107 ? -20.818 0.531 24.654 1.00 81.69 107 ALA A CA 1
ATOM 830 C C . ALA A 1 107 ? -19.289 0.515 24.848 1.00 81.69 107 ALA A C 1
ATOM 832 O O . ALA A 1 107 ? -18.553 1.043 24.016 1.00 81.69 107 ALA A O 1
ATOM 833 N N . ASN A 1 108 ? -18.787 -0.130 25.906 1.00 84.12 108 ASN A N 1
ATOM 834 C CA . ASN A 1 108 ? -17.349 -0.319 26.112 1.00 84.12 108 ASN A CA 1
ATOM 835 C C . ASN A 1 108 ? -16.724 -1.267 25.079 1.00 84.12 108 ASN A C 1
ATOM 837 O O . ASN A 1 108 ? -15.634 -0.980 24.577 1.00 84.12 108 ASN A O 1
ATOM 841 N N . SER A 1 109 ? -17.404 -2.365 24.735 1.00 84.62 109 SER A N 1
ATOM 842 C CA . SER A 1 109 ? -16.960 -3.277 23.672 1.00 84.62 109 SER A CA 1
ATOM 843 C C . SER A 1 109 ? -16.890 -2.565 22.313 1.00 84.62 109 SER A C 1
ATOM 845 O O . SER A 1 109 ? -15.844 -2.571 21.658 1.00 84.62 109 SER A O 1
ATOM 847 N N . ASP A 1 110 ? -17.945 -1.827 21.951 1.00 85.38 110 ASP A N 1
ATOM 848 C CA . ASP A 1 110 ? -18.013 -1.041 20.711 1.00 85.38 110 ASP A CA 1
ATOM 849 C C . ASP A 1 110 ? -16.957 0.083 20.661 1.00 85.38 110 ASP A C 1
ATOM 851 O O . ASP A 1 110 ? -16.396 0.394 19.606 1.00 85.38 110 ASP A O 1
ATOM 855 N N . ARG A 1 111 ? -16.616 0.691 21.807 1.00 86.12 111 ARG A N 1
ATOM 856 C CA . ARG A 1 111 ? -15.510 1.661 21.897 1.00 86.12 111 ARG A CA 1
ATOM 857 C C . ARG A 1 111 ? -14.157 1.006 21.625 1.00 86.12 111 ARG A C 1
ATOM 859 O O . ARG A 1 111 ? -13.335 1.600 20.925 1.00 86.12 111 ARG A O 1
ATOM 866 N N . LYS A 1 112 ? -13.913 -0.204 22.143 1.00 86.81 112 LYS A N 1
ATOM 867 C CA . LYS A 1 112 ? -12.665 -0.947 21.893 1.00 86.81 112 LYS A CA 1
ATOM 868 C C . LYS A 1 112 ? -12.521 -1.318 20.417 1.00 86.81 112 LYS A C 1
ATOM 870 O O . LYS A 1 112 ? -11.456 -1.078 19.849 1.00 86.81 112 LYS A O 1
ATOM 875 N N . SER A 1 113 ? -13.576 -1.835 19.784 1.00 87.38 113 SER A N 1
ATOM 876 C CA . SER A 1 113 ? -13.560 -2.163 18.350 1.00 87.38 113 SER A CA 1
ATOM 877 C C . SER A 1 113 ? -13.362 -0.911 17.488 1.00 87.38 113 SER A C 1
ATOM 879 O O . SER A 1 113 ? -12.499 -0.901 16.610 1.00 87.38 113 SER A O 1
ATOM 881 N N . THR A 1 114 ? -14.048 0.189 17.815 1.00 89.62 114 THR A N 1
ATOM 882 C CA . THR A 1 114 ? -13.869 1.486 17.143 1.00 89.62 114 THR A CA 1
ATOM 883 C C . THR A 1 114 ? -12.432 2.001 17.275 1.00 89.62 114 THR A C 1
ATOM 885 O O . THR A 1 114 ? -11.861 2.509 16.309 1.00 89.62 114 THR A O 1
ATOM 888 N N . GLN A 1 115 ? -11.806 1.863 18.448 1.00 89.25 115 GLN A N 1
ATOM 889 C CA . GLN A 1 115 ? -10.418 2.283 18.661 1.00 89.25 115 GLN A CA 1
ATOM 890 C C . GLN A 1 115 ? -9.415 1.414 17.888 1.00 89.25 115 GLN A C 1
ATOM 892 O O . GLN A 1 115 ? -8.434 1.933 17.342 1.00 89.25 115 GLN A O 1
ATOM 897 N N . ALA A 1 116 ? -9.660 0.105 17.811 1.00 89.62 116 ALA A N 1
ATOM 898 C CA . ALA A 1 116 ? -8.864 -0.798 16.987 1.00 89.62 116 ALA A CA 1
ATOM 899 C C . ALA A 1 116 ? -8.966 -0.415 15.501 1.00 89.62 116 ALA A C 1
ATOM 901 O O . ALA A 1 116 ? -7.938 -0.225 14.853 1.00 89.62 116 ALA A O 1
ATOM 902 N N . ALA A 1 117 ? -10.180 -0.178 14.993 1.00 91.31 117 ALA A N 1
ATOM 903 C CA . ALA A 1 117 ? -10.405 0.250 13.614 1.00 91.31 117 ALA A CA 1
ATOM 904 C C . ALA A 1 117 ? -9.771 1.618 13.296 1.00 91.31 117 ALA A C 1
ATOM 906 O O . ALA A 1 117 ? -9.206 1.789 12.216 1.00 91.31 117 ALA A O 1
ATOM 907 N N . LYS A 1 118 ? -9.785 2.578 14.236 1.00 91.88 118 LYS A N 1
ATOM 908 C CA . LYS A 1 118 ? -9.052 3.855 14.102 1.00 91.88 118 LYS A CA 1
ATOM 909 C C . LYS A 1 118 ? -7.554 3.629 13.935 1.00 91.88 118 LYS A C 1
ATOM 911 O O . LYS A 1 118 ? -6.947 4.208 13.043 1.00 91.88 118 LYS A O 1
ATOM 916 N N . THR A 1 119 ? -6.971 2.766 14.765 1.00 91.31 119 THR A N 1
ATOM 917 C CA . THR A 1 119 ? -5.540 2.442 14.690 1.00 91.31 119 THR A CA 1
ATOM 918 C C . THR A 1 119 ? -5.194 1.757 13.366 1.00 91.31 119 THR A C 1
ATOM 920 O O . THR A 1 119 ? -4.230 2.147 12.718 1.00 91.31 119 THR A O 1
ATOM 923 N N . MET A 1 120 ? -6.008 0.795 12.917 1.00 93.00 120 MET A N 1
ATOM 924 C CA . MET A 1 120 ? -5.847 0.152 11.605 1.00 93.00 120 MET A CA 1
ATOM 925 C C . MET A 1 120 ? -5.951 1.167 10.457 1.00 93.00 120 MET A C 1
ATOM 927 O O . MET A 1 120 ? -5.136 1.146 9.541 1.00 93.00 120 MET A O 1
ATOM 931 N N . SER A 1 121 ? -6.896 2.108 10.542 1.00 94.06 121 SER A N 1
ATOM 932 C CA . SER A 1 121 ? -7.080 3.166 9.542 1.00 94.06 121 SER A CA 1
ATOM 933 C C . SER A 1 121 ? -5.860 4.092 9.439 1.00 94.06 121 SER A C 1
ATOM 935 O O . SER A 1 121 ? -5.531 4.534 8.344 1.00 94.06 121 SER A O 1
ATOM 937 N N . LEU A 1 122 ? -5.132 4.345 10.536 1.00 94.25 122 LEU A N 1
ATOM 938 C CA . LEU A 1 122 ? -3.890 5.131 10.486 1.00 94.25 122 LEU A CA 1
ATOM 939 C C . LEU A 1 122 ? -2.813 4.468 9.614 1.00 94.25 122 LEU A C 1
ATOM 941 O O . LEU A 1 122 ? -2.126 5.170 8.878 1.00 94.25 122 LEU A O 1
ATOM 945 N N . PHE A 1 123 ? -2.689 3.137 9.642 1.00 94.38 123 PHE A N 1
ATOM 946 C CA . PHE A 1 123 ? -1.762 2.423 8.755 1.00 94.38 123 PHE A CA 1
ATOM 947 C C . PHE A 1 123 ? -2.154 2.570 7.279 1.00 94.38 123 PHE A C 1
ATOM 949 O O . PHE A 1 123 ? -1.291 2.768 6.426 1.00 94.38 123 PHE A O 1
ATOM 956 N N . VAL A 1 124 ? -3.455 2.536 6.978 1.00 95.19 124 VAL A N 1
ATOM 957 C CA . VAL A 1 124 ? -3.967 2.761 5.615 1.00 95.19 124 VAL A CA 1
ATOM 958 C C . VAL A 1 124 ? -3.708 4.204 5.159 1.00 95.19 124 VAL A C 1
ATOM 960 O O . VAL A 1 124 ? -3.326 4.432 4.016 1.00 95.19 124 VAL A O 1
ATOM 963 N N . LEU A 1 125 ? -3.828 5.183 6.060 1.00 95.50 125 LEU A N 1
ATOM 964 C CA . LEU A 1 125 ? -3.493 6.576 5.763 1.00 95.50 125 LEU A CA 1
ATOM 965 C C . LEU A 1 125 ? -2.001 6.757 5.444 1.00 95.50 125 LEU A C 1
ATOM 967 O O . LEU A 1 125 ? -1.657 7.401 4.454 1.00 95.50 125 LEU A O 1
ATOM 971 N N . VAL A 1 126 ? -1.115 6.168 6.254 1.00 96.06 126 VAL A N 1
ATOM 972 C CA . VAL A 1 126 ? 0.337 6.188 6.004 1.00 96.06 126 VAL A CA 1
ATOM 973 C C . VAL A 1 126 ? 0.669 5.560 4.654 1.00 96.06 126 VAL A C 1
ATOM 975 O O . VAL A 1 126 ? 1.504 6.086 3.923 1.00 96.06 126 VAL A O 1
ATOM 978 N N . PHE A 1 127 ? -0.017 4.478 4.290 1.00 94.94 127 PHE A N 1
ATOM 979 C CA . PHE A 1 127 ? 0.144 3.849 2.986 1.00 94.94 127 PHE A CA 1
ATOM 980 C C . PHE A 1 127 ? -0.169 4.808 1.826 1.00 94.94 127 PHE A C 1
ATOM 982 O O . PHE A 1 127 ? 0.615 4.874 0.883 1.00 94.94 127 PHE A O 1
ATOM 989 N N . PHE A 1 128 ? -1.235 5.613 1.895 1.00 95.62 128 PHE A N 1
ATOM 990 C CA . PHE A 1 128 ? -1.493 6.610 0.847 1.00 95.62 128 PHE A CA 1
ATOM 991 C C . PHE A 1 128 ? -0.352 7.620 0.714 1.00 95.62 128 PHE A C 1
ATOM 993 O O . PHE A 1 128 ? 0.090 7.898 -0.398 1.00 95.62 128 PHE A O 1
ATOM 1000 N N . ILE A 1 129 ? 0.172 8.112 1.840 1.00 94.88 129 ILE A N 1
ATOM 1001 C CA . ILE A 1 129 ? 1.304 9.050 1.852 1.00 94.88 129 ILE A CA 1
ATOM 1002 C C . ILE A 1 129 ? 2.557 8.401 1.252 1.00 94.88 129 ILE A C 1
ATOM 1004 O O . ILE A 1 129 ? 3.299 9.052 0.527 1.00 94.88 129 ILE A O 1
ATOM 1008 N N . GLN A 1 130 ? 2.793 7.121 1.524 1.00 94.81 130 GLN A N 1
ATOM 1009 C CA . GLN A 1 130 ? 3.982 6.415 1.055 1.00 94.81 130 GLN A CA 1
ATOM 1010 C C . GLN A 1 130 ? 3.940 6.109 -0.452 1.00 94.81 130 GLN A C 1
ATOM 1012 O O . GLN A 1 130 ? 4.973 6.170 -1.116 1.00 94.81 130 GLN A O 1
ATOM 1017 N N . TRP A 1 131 ? 2.767 5.772 -0.997 1.00 94.50 131 TRP A N 1
ATOM 1018 C CA . TRP A 1 131 ? 2.669 5.134 -2.317 1.00 94.50 131 TRP A CA 1
ATOM 1019 C C . TRP A 1 131 ? 1.996 5.970 -3.409 1.00 94.50 131 TRP A C 1
ATOM 1021 O O . TRP A 1 131 ? 2.028 5.562 -4.569 1.00 94.50 131 TRP A O 1
ATOM 1031 N N . TRP A 1 132 ? 1.440 7.148 -3.099 1.00 94.69 132 TRP A N 1
ATOM 1032 C CA . TRP A 1 132 ? 0.832 8.012 -4.124 1.00 94.69 132 TRP A CA 1
ATOM 1033 C C . TRP A 1 132 ? 1.826 8.394 -5.232 1.00 94.69 132 TRP A C 1
ATOM 1035 O O . TRP A 1 132 ? 1.467 8.382 -6.407 1.00 94.69 132 TRP A O 1
ATOM 1045 N N . ALA A 1 133 ? 3.083 8.683 -4.873 1.00 94.44 133 ALA A N 1
ATOM 1046 C CA . ALA A 1 133 ? 4.101 9.109 -5.828 1.00 94.44 133 ALA A CA 1
ATOM 1047 C C . ALA A 1 133 ? 4.399 8.008 -6.855 1.00 94.44 133 ALA A C 1
ATOM 1049 O O . ALA A 1 133 ? 4.581 8.301 -8.032 1.00 94.44 133 ALA A O 1
ATOM 1050 N N . LEU A 1 134 ? 4.382 6.737 -6.428 1.00 92.44 134 LEU A N 1
ATOM 1051 C CA . LEU A 1 134 ? 4.568 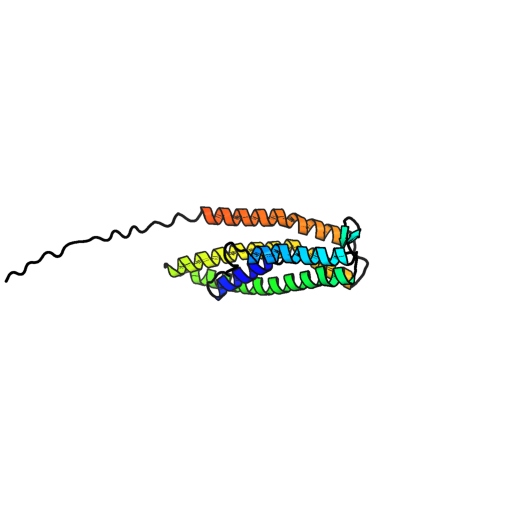5.593 -7.324 1.00 92.44 134 LEU A CA 1
ATOM 1052 C C . LEU A 1 134 ? 3.405 5.454 -8.315 1.00 92.44 134 LEU A C 1
ATOM 1054 O O . LEU A 1 134 ? 3.629 5.130 -9.476 1.00 92.44 134 LEU A O 1
ATOM 1058 N N . ALA A 1 135 ? 2.175 5.735 -7.885 1.00 93.56 135 ALA A N 1
ATOM 1059 C CA . ALA A 1 135 ? 1.019 5.720 -8.777 1.00 93.56 135 ALA A CA 1
ATOM 1060 C C . ALA A 1 135 ? 1.093 6.821 -9.835 1.00 93.56 135 ALA A C 1
ATOM 1062 O O . ALA A 1 135 ? 0.869 6.555 -11.012 1.00 93.56 135 ALA A O 1
ATOM 1063 N N . VAL A 1 136 ? 1.450 8.042 -9.422 1.00 93.69 136 VAL A N 1
ATOM 1064 C CA . VAL A 1 136 ? 1.654 9.162 -10.351 1.00 93.69 136 VAL A CA 1
ATOM 1065 C C . VAL A 1 136 ? 2.781 8.841 -11.326 1.00 93.69 136 VAL A C 1
ATOM 1067 O O . VAL A 1 136 ? 2.608 9.037 -12.523 1.00 93.69 136 VAL A O 1
ATOM 1070 N N . PHE A 1 137 ? 3.895 8.288 -10.837 1.00 91.25 137 PHE A N 1
ATOM 1071 C CA . PHE A 1 137 ? 5.002 7.834 -11.676 1.00 91.25 137 PHE A CA 1
ATOM 1072 C C . PHE A 1 137 ? 4.544 6.801 -12.714 1.00 91.25 137 PHE A C 1
ATOM 1074 O O . PHE A 1 137 ? 4.804 6.984 -13.899 1.00 91.25 137 PHE A O 1
ATOM 1081 N N . GLY A 1 138 ? 3.819 5.758 -12.296 1.00 89.88 138 GLY A N 1
ATOM 1082 C CA . GLY A 1 138 ? 3.321 4.719 -13.201 1.00 89.88 138 GLY A CA 1
ATOM 1083 C C . GLY A 1 138 ? 2.383 5.272 -14.276 1.00 89.88 138 GLY A C 1
ATOM 1084 O O . GLY A 1 138 ? 2.555 4.972 -15.451 1.00 89.88 138 GLY A O 1
ATOM 1085 N N . VAL A 1 139 ? 1.444 6.150 -13.907 1.00 91.44 139 VAL A N 1
ATOM 1086 C CA . VAL A 1 139 ? 0.567 6.831 -14.880 1.00 91.44 139 VAL A CA 1
ATOM 1087 C C . VAL A 1 139 ? 1.376 7.709 -15.832 1.00 91.44 139 VAL A C 1
ATOM 1089 O O . VAL A 1 139 ? 1.090 7.736 -17.025 1.00 91.44 139 VAL A O 1
ATOM 1092 N N . TRP A 1 140 ? 2.400 8.402 -15.333 1.00 92.00 140 TRP A N 1
ATOM 1093 C CA . TRP A 1 140 ? 3.246 9.256 -16.160 1.00 92.00 140 TRP A CA 1
ATOM 1094 C C . TRP A 1 140 ? 3.980 8.462 -17.237 1.00 92.00 140 TRP A C 1
ATOM 1096 O O . TRP A 1 140 ? 3.986 8.893 -18.387 1.00 92.00 140 TRP A O 1
ATOM 1106 N N . VAL A 1 141 ? 4.537 7.296 -16.884 1.00 86.69 141 VAL A N 1
ATOM 1107 C CA . VAL A 1 141 ? 5.180 6.378 -17.842 1.00 86.69 141 VAL A CA 1
ATOM 1108 C C . VAL A 1 141 ? 4.213 5.997 -18.966 1.00 86.69 141 VAL A C 1
ATOM 1110 O O . VAL A 1 141 ? 4.613 5.972 -20.122 1.00 86.69 141 VAL A O 1
ATOM 1113 N N . LEU A 1 142 ? 2.930 5.776 -18.653 1.00 86.00 142 LEU A N 1
ATOM 1114 C CA . LEU A 1 142 ? 1.920 5.415 -19.658 1.00 86.00 142 LEU A CA 1
ATOM 1115 C C . LEU A 1 142 ? 1.564 6.546 -20.618 1.00 86.00 142 LEU A C 1
ATOM 1117 O O . LEU A 1 142 ? 1.180 6.283 -21.754 1.00 86.00 142 LEU A O 1
ATOM 1121 N N . VAL A 1 143 ? 1.649 7.796 -20.164 1.00 87.81 143 VAL A N 1
ATOM 1122 C CA . VAL A 1 143 ? 1.382 8.959 -21.020 1.00 87.81 143 VAL A CA 1
ATOM 1123 C C . VAL A 1 143 ? 2.624 9.314 -21.834 1.00 87.81 143 VAL A C 1
ATOM 1125 O O . VAL A 1 143 ? 2.522 9.642 -23.014 1.00 87.81 143 VAL A O 1
ATOM 1128 N N . THR A 1 144 ? 3.802 9.260 -21.210 1.00 84.12 144 THR A N 1
ATOM 1129 C CA . THR A 1 144 ? 5.081 9.587 -21.840 1.00 84.12 144 THR A CA 1
ATOM 1130 C C . THR A 1 144 ? 6.195 8.695 -21.297 1.00 84.12 144 THR A C 1
ATOM 1132 O O . THR A 1 144 ? 6.431 8.661 -20.090 1.00 84.12 144 THR A O 1
ATOM 1135 N N . ASN A 1 145 ? 7.006 8.116 -22.182 1.00 77.69 145 ASN A N 1
ATOM 1136 C CA . ASN A 1 145 ? 8.199 7.349 -21.790 1.00 77.69 145 ASN A CA 1
ATOM 1137 C C . ASN A 1 145 ? 9.343 8.218 -21.223 1.00 77.69 145 ASN A C 1
ATOM 1139 O O . ASN A 1 145 ? 10.409 7.712 -20.883 1.00 77.69 145 ASN A O 1
ATOM 1143 N N . GLN A 1 146 ? 9.140 9.534 -21.112 1.00 82.81 146 GLN A N 1
ATOM 1144 C CA . GLN A 1 146 ? 10.105 10.491 -20.578 1.00 82.81 146 GLN A CA 1
ATOM 1145 C C . GLN A 1 146 ? 9.635 11.015 -19.222 1.00 82.81 146 GLN A C 1
ATOM 1147 O O . GLN A 1 146 ? 8.952 12.034 -19.124 1.00 82.81 146 GLN A O 1
ATOM 1152 N N . VAL A 1 147 ? 10.017 10.314 -18.155 1.00 82.62 147 VAL A N 1
ATOM 1153 C CA . VAL A 1 147 ? 9.700 10.737 -16.788 1.00 82.62 147 VAL A CA 1
ATOM 1154 C C . VAL A 1 147 ? 10.840 11.591 -16.219 1.00 82.62 147 VAL A C 1
ATOM 1156 O O . VAL A 1 147 ? 11.992 11.148 -16.223 1.00 82.62 147 VAL A O 1
ATOM 1159 N N . PRO A 1 148 ? 10.563 12.793 -15.680 1.00 87.81 148 PRO A N 1
ATOM 1160 C CA . PRO A 1 148 ? 11.588 13.617 -15.048 1.00 87.81 148 PRO A CA 1
ATOM 1161 C C . PRO A 1 148 ? 12.248 12.917 -13.855 1.00 87.81 148 PRO A C 1
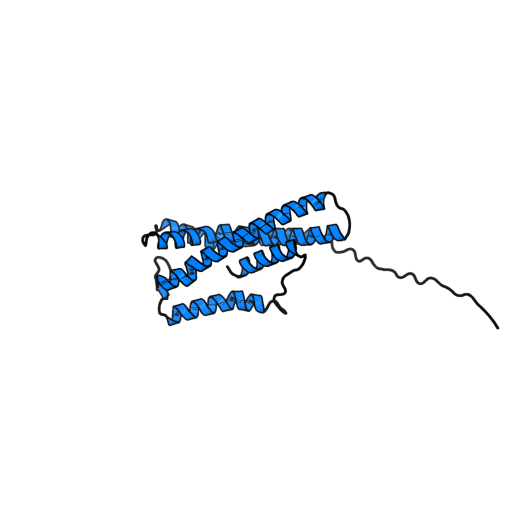ATOM 1163 O O . PRO A 1 148 ? 11.565 12.331 -13.013 1.00 87.81 148 PRO A O 1
ATOM 1166 N N . PHE A 1 149 ? 13.563 13.089 -13.693 1.00 86.12 149 PHE A N 1
ATOM 1167 C CA . PHE A 1 149 ? 14.304 12.557 -12.539 1.00 86.12 149 PHE A CA 1
ATOM 1168 C C . PHE A 1 149 ? 13.735 13.029 -11.185 1.00 86.12 149 PHE A C 1
ATOM 1170 O O . PHE A 1 149 ? 13.779 12.307 -10.193 1.00 86.12 149 PHE A O 1
ATOM 1177 N N . ALA A 1 150 ? 13.109 14.208 -11.133 1.00 89.88 150 ALA A N 1
ATOM 1178 C CA . ALA A 1 150 ? 12.427 14.684 -9.930 1.00 89.88 150 ALA A CA 1
ATOM 1179 C C . ALA A 1 150 ? 11.306 13.735 -9.451 1.00 89.88 150 ALA A C 1
ATOM 1181 O O . ALA A 1 150 ? 11.145 13.541 -8.247 1.00 89.88 150 ALA A O 1
ATOM 1182 N N . MET A 1 151 ? 10.561 13.096 -10.364 1.00 89.31 151 MET A N 1
ATOM 1183 C CA . MET A 1 151 ? 9.518 12.128 -9.991 1.00 89.31 151 MET A CA 1
ATOM 1184 C C . MET A 1 151 ? 10.116 10.881 -9.344 1.00 89.31 151 MET A C 1
ATOM 1186 O O . MET A 1 151 ? 9.580 10.366 -8.367 1.00 89.31 151 MET A O 1
ATOM 1190 N N . PHE A 1 152 ? 11.274 10.442 -9.826 1.00 86.62 152 PHE A N 1
ATOM 1191 C CA . PHE A 1 152 ? 12.024 9.340 -9.235 1.00 86.62 152 PHE A CA 1
ATOM 1192 C C . PHE A 1 152 ? 12.474 9.650 -7.797 1.00 86.62 152 PHE A C 1
ATOM 1194 O O . PHE A 1 152 ? 12.321 8.822 -6.893 1.00 86.62 152 PHE A O 1
ATOM 1201 N N . LEU A 1 153 ? 12.961 10.872 -7.552 1.00 90.50 153 LEU A N 1
ATOM 1202 C CA . LEU A 1 153 ? 13.314 11.334 -6.206 1.00 90.50 153 LEU A CA 1
ATOM 1203 C C . LEU A 1 153 ? 12.095 11.398 -5.278 1.00 90.50 153 LEU A C 1
ATOM 1205 O O . LEU A 1 153 ? 12.212 11.058 -4.100 1.00 90.50 153 LEU A O 1
ATOM 1209 N N . LEU A 1 154 ? 10.921 11.780 -5.792 1.00 92.88 154 LEU A N 1
ATOM 1210 C CA . LEU A 1 154 ? 9.675 11.761 -5.021 1.00 92.88 154 LEU A CA 1
ATOM 1211 C C . LEU A 1 154 ? 9.274 10.337 -4.630 1.00 92.88 154 LEU A C 1
ATOM 1213 O O . LEU A 1 154 ? 9.027 10.089 -3.449 1.00 92.88 154 LEU A O 1
ATOM 1217 N N . VAL A 1 155 ? 9.265 9.394 -5.579 1.00 91.81 155 VAL A N 1
ATOM 1218 C CA . VAL A 1 155 ? 8.975 7.975 -5.298 1.00 91.81 155 VAL A CA 1
ATOM 1219 C C . VAL A 1 155 ? 9.920 7.442 -4.226 1.00 91.81 155 VAL A C 1
ATOM 1221 O O . VAL A 1 155 ? 9.477 6.841 -3.246 1.00 91.81 155 VAL A O 1
ATOM 1224 N N . THR A 1 156 ? 11.216 7.717 -4.364 1.00 91.06 156 THR A N 1
ATOM 1225 C CA . THR A 1 156 ? 12.232 7.286 -3.398 1.00 91.06 156 THR A CA 1
ATOM 1226 C C . THR A 1 156 ? 11.994 7.919 -2.026 1.00 91.06 156 THR A C 1
ATOM 1228 O O . THR A 1 156 ? 11.977 7.225 -1.014 1.00 91.06 156 THR A O 1
ATOM 1231 N N . SER A 1 157 ? 11.741 9.223 -1.957 1.00 93.19 157 SER A N 1
ATOM 1232 C CA . SER A 1 157 ? 11.559 9.928 -0.683 1.00 93.19 157 SER A CA 1
ATOM 1233 C C . SER A 1 157 ? 10.322 9.441 0.076 1.00 93.19 157 SER A C 1
ATOM 1235 O O . SER A 1 157 ? 10.402 9.110 1.261 1.00 93.19 157 SER A O 1
ATOM 1237 N N . PHE A 1 158 ? 9.177 9.346 -0.606 1.00 94.62 158 PHE A N 1
ATOM 1238 C CA . PHE A 1 158 ? 7.920 8.935 0.021 1.00 94.62 158 PHE A CA 1
ATOM 1239 C C . PHE A 1 158 ? 7.889 7.444 0.357 1.00 94.62 158 PHE A C 1
ATOM 1241 O O . PHE A 1 158 ? 7.390 7.079 1.421 1.00 94.62 158 PHE A O 1
ATOM 1248 N N . SER A 1 159 ? 8.485 6.579 -0.468 1.00 91.38 159 SER A N 1
ATOM 1249 C CA . SER A 1 159 ? 8.598 5.153 -0.134 1.00 91.38 159 SER A CA 1
ATOM 1250 C C . SER A 1 159 ? 9.440 4.924 1.126 1.00 91.38 159 SER A C 1
ATOM 1252 O O . SER A 1 159 ? 9.060 4.103 1.964 1.00 91.38 159 SER A O 1
ATOM 1254 N N . ASN A 1 160 ? 10.514 5.698 1.320 1.00 90.94 160 ASN A N 1
ATOM 1255 C CA . ASN A 1 160 ? 11.388 5.588 2.490 1.00 90.94 160 ASN A CA 1
ATOM 1256 C C . ASN A 1 160 ? 10.802 6.236 3.758 1.00 90.94 160 ASN A C 1
ATOM 1258 O O . ASN A 1 160 ? 10.898 5.649 4.841 1.00 90.94 160 ASN A O 1
ATOM 1262 N N . ILE A 1 161 ? 10.127 7.393 3.661 1.00 94.88 161 ILE A N 1
ATOM 1263 C CA . ILE A 1 161 ? 9.514 8.041 4.842 1.00 94.88 161 ILE A CA 1
ATOM 1264 C C . ILE A 1 161 ? 8.416 7.176 5.478 1.00 94.88 161 ILE A C 1
ATOM 1266 O O . ILE A 1 161 ? 8.122 7.304 6.669 1.00 94.88 161 ILE A O 1
ATOM 1270 N N . GLY A 1 162 ? 7.851 6.237 4.712 1.00 90.00 162 GLY A N 1
ATOM 1271 C CA . GLY A 1 162 ? 6.883 5.266 5.204 1.00 90.00 162 GLY A CA 1
ATOM 1272 C C . GLY A 1 162 ? 7.363 4.493 6.434 1.00 90.00 162 GLY A C 1
ATOM 1273 O O . GLY A 1 162 ? 6.565 4.257 7.338 1.00 90.00 162 GLY A O 1
ATOM 1274 N N . GLY A 1 163 ? 8.652 4.150 6.538 1.00 90.25 163 GLY A N 1
ATOM 1275 C CA . GLY A 1 163 ? 9.189 3.477 7.729 1.00 90.25 163 GLY A CA 1
ATOM 1276 C C . GLY A 1 163 ? 9.033 4.319 9.000 1.00 90.25 163 GLY A C 1
ATOM 1277 O O . GLY A 1 163 ? 8.541 3.834 10.022 1.00 90.25 163 GLY A O 1
ATOM 1278 N N . ILE A 1 164 ? 9.356 5.611 8.906 1.00 95.25 164 ILE A N 1
ATOM 1279 C CA . ILE A 1 164 ? 9.229 6.577 10.006 1.00 95.25 164 ILE A CA 1
ATOM 1280 C C . ILE A 1 164 ? 7.756 6.745 10.393 1.00 95.25 164 ILE A C 1
ATOM 1282 O O . ILE A 1 164 ? 7.400 6.635 11.567 1.00 95.25 164 ILE 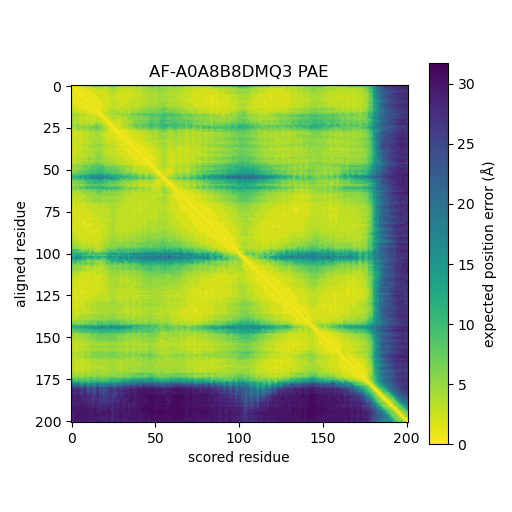A O 1
ATOM 1286 N N . LEU A 1 165 ? 6.880 6.959 9.407 1.00 95.50 165 LEU A N 1
ATOM 1287 C CA . LEU A 1 165 ? 5.447 7.149 9.637 1.00 95.50 165 LEU A CA 1
ATOM 1288 C C . LEU A 1 165 ? 4.792 5.916 10.276 1.00 95.50 165 LEU A C 1
ATOM 1290 O O . LEU A 1 165 ? 4.021 6.051 11.228 1.00 95.50 165 LEU A O 1
ATOM 1294 N N . ASN A 1 166 ? 5.134 4.709 9.817 1.00 93.50 166 ASN A N 1
ATOM 1295 C CA . ASN A 1 166 ? 4.655 3.468 10.428 1.00 93.50 166 ASN A CA 1
ATOM 1296 C C . ASN A 1 166 ? 5.157 3.315 11.874 1.00 93.50 166 ASN A C 1
ATOM 1298 O O . ASN A 1 166 ? 4.392 2.898 12.747 1.00 93.50 166 ASN A O 1
ATOM 1302 N N . GLY A 1 167 ? 6.399 3.721 12.159 1.00 94.31 167 GLY A N 1
ATOM 1303 C CA . GLY A 1 167 ? 6.932 3.793 13.522 1.00 94.31 167 GLY A CA 1
ATOM 1304 C C . GLY A 1 167 ? 6.127 4.735 14.425 1.00 94.31 167 GLY A C 1
ATOM 1305 O O . GLY A 1 167 ? 5.778 4.371 15.549 1.00 94.31 167 GLY A O 1
ATOM 1306 N N . ILE A 1 168 ? 5.743 5.913 13.922 1.00 95.06 168 ILE A N 1
ATOM 1307 C CA . ILE A 1 168 ? 4.882 6.860 14.651 1.00 95.06 168 ILE A CA 1
ATOM 1308 C C . ILE A 1 168 ? 3.522 6.226 14.970 1.00 95.06 168 ILE A C 1
ATOM 1310 O O . ILE A 1 168 ? 3.069 6.283 16.117 1.00 95.06 168 ILE A O 1
ATOM 1314 N N . VAL A 1 169 ? 2.879 5.574 13.996 1.00 94.06 169 VAL A N 1
ATOM 1315 C CA . VAL A 1 169 ? 1.594 4.886 14.219 1.00 94.06 169 VAL A CA 1
ATOM 1316 C C . VAL A 1 169 ? 1.735 3.776 15.264 1.00 94.06 169 VAL A C 1
ATOM 1318 O O . VAL A 1 169 ? 0.889 3.658 16.156 1.00 94.06 169 VAL A O 1
ATOM 1321 N N . PHE A 1 170 ? 2.825 3.007 15.224 1.00 92.44 170 PHE A N 1
ATOM 1322 C CA . PHE A 1 170 ? 3.120 1.999 16.241 1.00 92.44 170 PHE A CA 1
ATOM 1323 C C . PHE A 1 170 ? 3.238 2.608 17.648 1.00 92.44 170 PHE A C 1
ATOM 1325 O O . PHE A 1 170 ? 2.663 2.076 18.601 1.00 92.44 170 PHE A O 1
ATOM 1332 N N . LEU A 1 171 ? 3.919 3.749 17.797 1.00 93.31 171 LEU A N 1
ATOM 1333 C CA . LEU A 1 171 ? 4.026 4.446 19.083 1.00 93.31 171 LEU A CA 1
ATOM 1334 C C . LEU A 1 171 ? 2.664 4.947 19.584 1.00 93.31 171 LEU A C 1
ATOM 1336 O O . LEU A 1 171 ? 2.358 4.802 20.771 1.00 93.31 171 LEU A O 1
ATOM 1340 N N . ILE A 1 172 ? 1.816 5.470 18.691 1.00 90.50 172 ILE A N 1
ATOM 1341 C CA . ILE A 1 172 ? 0.434 5.860 19.015 1.00 90.50 172 ILE A CA 1
ATOM 1342 C C . ILE A 1 172 ? -0.354 4.644 19.520 1.00 90.50 172 ILE A C 1
ATOM 1344 O O . ILE A 1 172 ? -0.998 4.714 20.570 1.00 90.50 172 ILE A O 1
ATOM 1348 N N . MET A 1 173 ? -0.273 3.509 18.819 1.00 88.62 173 MET A N 1
ATOM 1349 C CA . MET A 1 173 ? -0.917 2.260 19.232 1.00 88.62 173 MET A CA 1
ATOM 1350 C C . MET A 1 173 ? -0.425 1.799 20.609 1.00 88.62 173 MET A C 1
ATOM 1352 O O . MET A 1 173 ? -1.236 1.462 21.475 1.00 88.62 173 MET A O 1
ATOM 1356 N N . ARG A 1 174 ? 0.894 1.804 20.833 1.00 87.94 174 ARG A N 1
ATOM 1357 C CA . ARG A 1 174 ? 1.505 1.384 22.100 1.00 87.94 174 ARG A CA 1
ATOM 1358 C C . ARG A 1 174 ? 1.036 2.259 23.260 1.00 87.94 174 ARG A C 1
ATOM 1360 O O . ARG A 1 174 ? 0.623 1.725 24.287 1.00 87.94 174 ARG A O 1
ATOM 1367 N N . ARG A 1 175 ? 1.021 3.583 23.074 1.00 85.56 175 ARG A N 1
ATOM 1368 C CA . ARG A 1 175 ? 0.514 4.549 24.063 1.00 85.56 175 ARG A CA 1
ATOM 1369 C C . ARG A 1 175 ? -0.967 4.336 24.380 1.00 85.56 175 ARG A C 1
ATOM 1371 O O . ARG A 1 175 ? -1.389 4.515 25.519 1.00 85.56 175 ARG A O 1
ATOM 1378 N N . ASN A 1 176 ? -1.764 3.955 23.386 1.00 76.75 176 ASN A N 1
ATOM 1379 C CA . ASN A 1 176 ? -3.188 3.688 23.581 1.00 76.75 176 ASN A CA 1
ATOM 1380 C C . ASN A 1 176 ? -3.446 2.375 24.334 1.00 76.75 176 ASN A C 1
ATOM 1382 O O . ASN A 1 176 ? -4.433 2.290 25.060 1.00 76.75 176 ASN A O 1
ATOM 1386 N N . ARG A 1 177 ? -2.564 1.374 24.203 1.00 72.94 177 ARG A N 1
ATOM 1387 C CA . ARG A 1 177 ? -2.638 0.128 24.985 1.00 72.94 177 ARG A CA 1
ATOM 1388 C C . ARG A 1 177 ? -2.264 0.336 26.452 1.00 72.94 177 ARG A C 1
ATOM 1390 O O . ARG A 1 177 ? -2.973 -0.162 27.315 1.00 72.94 177 ARG A O 1
ATOM 1397 N N . THR A 1 178 ? -1.214 1.103 26.753 1.00 64.31 178 THR A N 1
ATOM 1398 C CA . THR A 1 178 ? -0.791 1.360 28.146 1.00 64.31 178 THR A CA 1
ATOM 1399 C C . THR A 1 178 ? -1.765 2.231 28.942 1.00 64.31 178 THR A C 1
ATOM 1401 O O . THR A 1 178 ? -1.735 2.215 30.166 1.00 64.31 178 THR A O 1
ATOM 1404 N N . ARG A 1 179 ? -2.650 2.976 28.271 1.00 57.12 179 ARG A N 1
ATOM 1405 C CA . ARG A 1 179 ? -3.710 3.775 28.909 1.00 57.12 179 ARG A CA 1
ATOM 1406 C C . ARG A 1 179 ? -4.972 2.981 29.262 1.00 57.12 179 ARG A C 1
ATOM 1408 O O . ARG A 1 179 ? -5.888 3.561 29.836 1.00 57.12 179 ARG A O 1
ATOM 1415 N N . GLN A 1 180 ? -5.051 1.693 28.920 1.00 51.41 180 GLN A N 1
ATOM 1416 C CA . GLN A 1 180 ? -6.136 0.832 29.386 1.00 51.41 180 GLN A CA 1
ATOM 1417 C C . GLN A 1 180 ? -5.749 0.242 30.752 1.00 51.41 180 GLN A C 1
ATOM 1419 O O . GLN A 1 180 ? -4.776 -0.510 30.810 1.00 51.41 180 GLN A O 1
ATOM 1424 N N . PRO A 1 181 ? -6.464 0.561 31.849 1.00 38.25 181 PRO A N 1
ATOM 1425 C CA . PRO A 1 181 ? -6.263 -0.141 33.110 1.00 38.25 181 PRO A CA 1
ATOM 1426 C C . PRO A 1 181 ? -6.593 -1.628 32.928 1.00 38.25 181 PRO A C 1
ATOM 1428 O O . PRO A 1 181 ? -7.465 -1.987 32.128 1.00 38.25 181 PRO A O 1
ATOM 1431 N N . ALA A 1 182 ? -5.864 -2.484 33.650 1.00 36.78 182 ALA A N 1
ATOM 1432 C CA . ALA A 1 182 ? -6.100 -3.923 33.674 1.00 36.78 182 ALA A CA 1
ATOM 1433 C C . ALA A 1 182 ? -7.591 -4.206 33.934 1.00 36.78 182 ALA A C 1
ATOM 1435 O O . ALA A 1 182 ? -8.208 -3.483 34.722 1.00 36.78 182 ALA A O 1
ATOM 1436 N N . PRO A 1 183 ? -8.194 -5.221 33.286 1.00 40.38 183 PRO A N 1
ATOM 1437 C CA . PRO A 1 183 ? -9.559 -5.605 33.603 1.00 40.38 183 PRO A CA 1
ATOM 1438 C C . PRO A 1 183 ? -9.620 -5.925 35.097 1.00 40.38 183 PRO A C 1
ATOM 1440 O O . PRO A 1 183 ? -8.936 -6.837 35.560 1.00 40.38 183 PRO A O 1
ATOM 1443 N N . THR A 1 184 ? -10.402 -5.149 35.850 1.00 36.94 184 THR A N 1
ATOM 1444 C CA . THR A 1 184 ? -10.767 -5.493 37.222 1.00 36.94 184 THR A CA 1
ATOM 1445 C C . THR A 1 184 ? -11.392 -6.875 37.152 1.00 36.94 184 THR A C 1
ATOM 1447 O O . THR A 1 184 ? -12.477 -7.034 36.594 1.00 36.94 184 THR A O 1
ATOM 1450 N N . GLN A 1 185 ? -10.671 -7.885 37.637 1.00 30.06 185 GLN A N 1
ATOM 1451 C CA . GLN A 1 185 ? -11.219 -9.220 37.787 1.00 30.06 185 GLN A CA 1
ATOM 1452 C C . GLN A 1 185 ? -12.399 -9.085 38.743 1.00 30.06 185 GLN A C 1
ATOM 1454 O O . GLN A 1 185 ? -12.219 -8.832 39.933 1.00 30.06 185 GLN A O 1
ATOM 1459 N N . THR A 1 186 ? -13.616 -9.177 38.217 1.00 35.72 186 THR A N 1
ATOM 1460 C CA . THR A 1 186 ? -14.795 -9.363 39.049 1.00 35.72 186 THR A CA 1
ATOM 1461 C C . THR A 1 186 ? -14.667 -10.771 39.607 1.00 35.72 186 THR A C 1
ATOM 1463 O O . THR A 1 186 ? -15.012 -11.749 38.948 1.00 35.72 186 THR A O 1
ATOM 1466 N N . VAL A 1 187 ? -14.054 -10.884 40.786 1.00 34.34 187 VAL A N 1
ATOM 1467 C CA . VAL A 1 187 ? -14.080 -12.108 41.580 1.00 34.34 187 VAL A CA 1
ATOM 1468 C C . VAL A 1 187 ? -15.553 -12.365 41.866 1.00 34.34 187 VAL A C 1
ATOM 1470 O O . VAL A 1 187 ? -16.169 -11.680 42.679 1.00 34.34 187 VAL A O 1
ATOM 1473 N N . VAL A 1 188 ? -16.149 -13.299 41.128 1.00 34.69 188 VAL A N 1
ATOM 1474 C CA . VAL A 1 188 ? -17.469 -13.830 41.454 1.00 34.69 188 VAL A CA 1
ATOM 1475 C C . VAL A 1 188 ? -17.268 -14.689 42.694 1.00 34.69 188 VAL A C 1
ATOM 1477 O O . VAL A 1 188 ? -16.992 -15.884 42.609 1.00 34.69 188 VAL A O 1
ATOM 1480 N N . THR A 1 189 ? -17.342 -14.064 43.866 1.00 34.53 189 THR A N 1
ATOM 1481 C CA . THR A 1 189 ? -17.439 -14.786 45.129 1.00 34.53 189 THR A CA 1
ATOM 1482 C C . THR A 1 189 ? -18.831 -15.407 45.166 1.00 34.53 189 THR A C 1
ATOM 1484 O O . THR A 1 189 ? -19.814 -14.744 45.492 1.00 34.53 189 THR A O 1
ATOM 1487 N N . VAL A 1 190 ? -18.942 -16.676 44.768 1.00 36.25 190 VAL A N 1
ATOM 1488 C CA . VAL A 1 190 ? -20.157 -17.465 44.987 1.00 36.25 190 VAL A CA 1
ATOM 1489 C C . VAL A 1 190 ? -20.294 -17.663 46.495 1.00 36.25 190 VAL A C 1
ATOM 1491 O O . VAL A 1 190 ? -19.643 -18.524 47.083 1.00 36.25 190 VAL A O 1
ATOM 1494 N N . SER A 1 191 ? -21.116 -16.828 47.130 1.00 34.41 191 SER A N 1
ATOM 1495 C CA . SER A 1 191 ? -21.521 -17.005 48.522 1.00 34.41 191 SER A CA 1
ATOM 1496 C C . SER A 1 191 ? -22.474 -18.200 48.598 1.00 34.41 191 SER A C 1
ATOM 1498 O O . SER A 1 191 ? -23.638 -18.109 48.209 1.00 34.41 191 SER A O 1
ATOM 1500 N N . LYS A 1 192 ? -21.967 -19.354 49.042 1.00 39.59 192 LYS A N 1
ATOM 1501 C CA . LYS A 1 192 ? -22.794 -20.494 49.450 1.00 39.59 192 LYS A CA 1
ATOM 1502 C C . LYS A 1 192 ? -23.286 -20.223 50.872 1.00 39.59 192 LYS A C 1
ATOM 1504 O O . LYS A 1 192 ? -22.580 -20.540 51.821 1.00 39.59 192 LYS A O 1
ATOM 1509 N N . ASN A 1 193 ? -24.494 -19.681 51.013 1.00 34.41 193 ASN A N 1
ATOM 1510 C CA . ASN A 1 193 ? -25.212 -19.700 52.286 1.00 34.41 193 ASN A CA 1
ATOM 1511 C C . ASN A 1 193 ? -26.379 -20.695 52.223 1.00 34.41 193 ASN A C 1
ATOM 1513 O O . ASN A 1 193 ? -27.327 -20.511 51.469 1.00 34.41 193 ASN A O 1
ATOM 1517 N N . GLN A 1 194 ? -26.204 -21.760 53.011 1.00 36.56 194 GLN A N 1
ATOM 1518 C CA . GLN A 1 194 ? -27.167 -22.493 53.841 1.00 36.56 194 GLN A CA 1
ATOM 1519 C C . GLN A 1 194 ? -28.621 -22.659 53.369 1.00 36.56 194 GLN A C 1
ATOM 1521 O O . GLN A 1 194 ? -29.408 -21.718 53.315 1.00 36.56 194 GLN A O 1
ATOM 1526 N N . THR A 1 195 ? -29.032 -23.923 53.264 1.00 32.88 195 THR A N 1
ATOM 1527 C CA . THR A 1 195 ? -30.350 -24.356 53.745 1.00 32.88 195 THR A CA 1
ATOM 1528 C C . THR A 1 195 ? -30.192 -25.736 54.383 1.00 32.88 195 THR A C 1
ATOM 1530 O O . THR A 1 195 ? -30.270 -26.761 53.713 1.00 32.88 195 THR A O 1
ATOM 1533 N N . GLU A 1 196 ? -29.896 -25.749 55.682 1.00 37.69 196 GLU A N 1
ATOM 1534 C CA . GLU A 1 196 ? -30.354 -26.817 56.569 1.00 37.69 196 GLU A CA 1
ATOM 1535 C C . GLU A 1 196 ? -31.783 -26.459 56.987 1.00 37.69 196 GLU A C 1
ATOM 1537 O O . GLU A 1 196 ? -32.011 -25.390 57.550 1.00 37.69 196 GLU A O 1
ATOM 1542 N N . ALA A 1 197 ? -32.734 -27.343 56.698 1.00 36.22 197 ALA A N 1
ATOM 1543 C CA . ALA A 1 197 ? -33.991 -27.464 57.425 1.00 36.22 197 ALA A CA 1
ATOM 1544 C C . ALA A 1 197 ? -34.520 -28.891 57.214 1.00 36.22 197 ALA A C 1
ATOM 1546 O O . ALA A 1 197 ? -35.088 -29.222 56.179 1.00 36.22 197 ALA A O 1
ATOM 1547 N N . THR 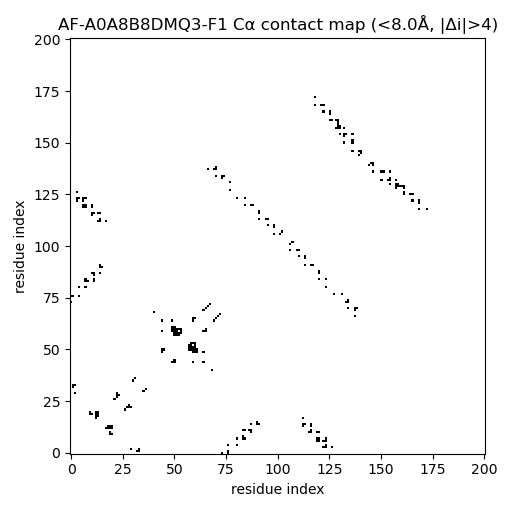A 1 198 ? -34.176 -29.745 58.175 1.00 37.66 198 THR A N 1
ATOM 1548 C CA . THR A 1 198 ? -35.061 -30.684 58.877 1.00 37.66 198 THR A CA 1
ATOM 1549 C C . THR A 1 198 ? -36.377 -31.073 58.193 1.00 37.66 198 THR A C 1
ATOM 1551 O O . THR A 1 198 ? -37.281 -30.253 58.097 1.00 37.66 198 THR A O 1
ATOM 1554 N N . GLU A 1 199 ? -36.568 -32.371 57.938 1.00 34.47 199 GLU A N 1
ATOM 1555 C CA . GLU A 1 199 ? -37.831 -33.025 58.292 1.00 34.47 199 GLU A CA 1
ATOM 1556 C C . GLU A 1 199 ? -37.616 -34.516 58.574 1.00 34.47 199 GLU A C 1
ATOM 1558 O O . GLU A 1 199 ? -37.035 -35.260 57.786 1.00 34.47 199 GLU A O 1
ATOM 1563 N N . ALA A 1 200 ? -38.045 -34.910 59.770 1.00 35.84 200 ALA A N 1
ATOM 1564 C CA . ALA A 1 200 ? -38.085 -36.270 60.260 1.00 35.84 200 ALA A CA 1
ATOM 1565 C C . ALA A 1 200 ? -39.427 -36.909 59.886 1.00 35.84 200 ALA A C 1
ATOM 1567 O O . ALA A 1 200 ? -40.474 -36.327 60.177 1.00 35.84 200 ALA A O 1
ATOM 1568 N N . LYS A 1 201 ? -39.386 -38.125 59.341 1.00 33.38 201 LYS A N 1
ATOM 1569 C CA . LYS A 1 201 ? -40.254 -39.250 59.717 1.00 33.38 201 LYS A CA 1
ATOM 1570 C C . LYS A 1 201 ? -39.758 -40.545 59.094 1.00 33.38 201 LYS A C 1
ATOM 1572 O O . LYS A 1 201 ? -39.412 -40.518 57.895 1.00 33.38 201 LYS A O 1
#